Protein 2Y38 (pdb70)

B-factor: mean 76.01, std 21.31, range [28.12, 141.47]

Sequence (341 aa):
GFSLHPPYFNLAEGARITASATCHPVSNAIDGTERWWQSPPLSRGLEYNEVNVTLDLGQVFHVAYVLIKFANSPRPDLWVLERSTDFGHTYQPWQFFASSKRDCLERFGPRTLERITQDDDVICTTEYSRIVPLENGEIVVSLVNGRPGALNFSYSPLLRDFTKATNIRLRFLRTNTLLGHLMGKALRDPTVTRRYYYSIKDISIGGRCVCHGHADVCDAKDPLDPFRLQCACQHNTCGGSCDRCCPGFNQQPWKPATTDSANECQSCNCHGHAYDCYYDPEVDRREASQNQDNVYQGGGVCLDCQHHTTGINCERCLPGFFRAPDQPLDSPHVCRPAAAH

Radius of gyration: 28.86 Å; Cα contacts (8 Å, |Δi|>4): 861; chains: 1; bounding box: 93×57×45 Å

Foldseek 3Di:
DFFAFAFKDWQLQPWDKAKPAWPQHCVLASDPDQGWTWGAFLQVPPQQQKMKIKTFGDAKWFFFKKKWKFAQFFQFAWKFKWFANDRPDPIDTAEIEHQDPVVCCVPPNPPQDDDADALQHYHYDYVSRDRVPTGGDMDMGGSQPPHPCVVFVLPRVSNRVSRIGGMIMMIRRGGNQDDPCVVVVVVSPPVRSNSTITITNYMTIITGQQQLRFAHHWFDPDPVCRRDIFGPGDLQADDSNSQGHHFQFAQAGQHRGGRVDNRRTFGFAQLQFARGWHFDVVQQVVLAGQGPVGGSRGGIAGDDGALQFDDRNSQHHPPQWDADPPDDSNPSNRTDHDDDD

Secondary structure (P-SEA, 3-state):
cbbbbccccccccbbbbbbccccccccccccccccccccccccccccccbbbbbbbbccbbbbcbbbbbbcccccccbbbbbbbccccccccccccccccaaaaaacccccccccccccbbbbbbccccccccccbbbbbbcccccccccccccccaaaaaaacccbbbbbbccccccccaaaaaaaccccccccbbbbbcbbbbbcccccccccccccccccccccbbbbcccccccccccccccccccccccccccccccccbbbbbcccccccbbbbaaaaaaccccccccccccccccccccccccccccccccccccccccccccccccccccccc

CATH classification: 2.60.120.260 (+1 more: 2.10.25.10)

Nearest PDB structures (foldseek):
  2y38-assembly1_A  TM=1.003E+00  e=7.155E-82  Mus musculus
  4aqt-assembly1_A-2  TM=8.519E-01  e=1.948E-33  Mus musculus
  8dmk-assembly1_A  TM=8.949E-01  e=1.130E-30  Homo sapiens
  8dmk-assembly1_G  TM=8.596E-01  e=2.005E-26  Homo sapiens
  3zyj-assembly2_D  TM=7.821E-01  e=2.154E-21  Homo sapiens

InterPro domains:
  IPR000034 Laminin IV [PF00052] (1694-1830)
  IPR000034 Laminin IV [PS51115] (1653-1831)
  IPR000034 Laminin IV [SM00281] (1689-1819)
  IPR000742 EGF-like domain [SM00181] (360-411)
  IPR000742 EGF-like domain [SM00181] (430-464)
  IPR000742 EGF-like domain [SM00181] (511-545)
  IPR000742 EGF-like domain [SM00181] (546-578)
  IPR000742 EGF-like domain [SM00181] (594-636)
  IPR000742 EGF-like domain [SM00181] (639-681)
  IPR000742 EGF-like domain [SM00181] (684-727)
  IPR000742 EGF-like domain [SM00181] (730-780)
  IPR000742 EGF-like domain [SM00181] (1532-1580)
  IPR000742 EGF-like domain [SM00181] (1864-1913)
  IPR000742 EGF-like domain [SM00181] (1929-1969)
  IPR000742 EGF-like domain [SM00181] (1985-2023)
  IPR000742 EGF-like domain [SM00181] (2024-2054)
  IPR000742 EGF-like domain [SM00181] (2068-2102)
  IPR000742 EGF-like domain [SM00181] (2103-2145)
  IPR001791 Laminin G domain [PF02210] (2786-2909)
  IPR001791 Laminin G domain [PF02210] (2975-3100)

GO terms:
  GO:0005178 integrin binding (F, IDA)
  GO:0005604 basement membrane (C, IDA)
  GO:0031012 extracellular matrix (C, IDA)
  GO:0001658 branching involved in ureteric bud morphogenesis (P, IMP)
  GO:0001738 morphogenesis of a polarized epithelium (P, IMP)
  GO:0001755 neural crest cell migration (P, IMP)
  GO:0001822 kidney development (P, IMP)
  GO:0001942 hair follicle development (P, IMP)
  GO:0042127 regulation of cell population proliferation (P, IMP)
  GO:0042475 odontogenesis of dentin-containing tooth (P, IMP)
  GO:0009887 animal organ morphogenesis (P, IMP)
  GO:0016331 morphogenesis of embryonic epithelium (P, IMP)
  GO:0030324 lung development (P, IMP)
  GO:0048754 branching morphogenesis of an epithelial tube (P, IMP)
  GO:0060271 cilium assembly (P, IMP)
  GO:0060445 branching involved in salivary gland morphogenesis (P, IMP)
  GO:0007517 muscle organ development (P, IMP)
  GO:0072659 protein localization to plasma membrane (P, IMP)
  GO:0005515 protein binding (F, IPI)
  GO:0043259 laminin-511 trimer (C, IPI)

Solvent-accessible surface area: 17825 Å² total

Organism: Mus musculus (NCBI:txid10090)

Structure (mmCIF, N/CA/C/O backbone):
data_2Y38
#
_entry.id   2Y38
#
_cell.length_a   116.400
_cell.length_b   116.400
_cell.length_c   112.300
_cell.angle_alpha   90.00
_cell.angle_beta   90.00
_cell.angle_gamma   120.00
#
_symmetry.space_group_name_H-M   'P 62'
#
loop_
_entity.id
_entity.type
_entity.pdbx_description
1 polymer 'LAMININ SUBUNIT ALPHA-5'
2 branched 2-acetamido-2-deoxy-beta-D-glucopyranose-(1-4)-2-acetamido-2-deoxy-beta-D-glucopyranose
3 non-polymer 2-acetamido-2-deoxy-beta-D-glucopyranose
4 non-polymer 'PHOSPHATE ION'
#
loop_
_atom_site.group_PDB
_atom_site.id
_atom_site.type_symbol
_atom_site.label_atom_id
_atom_site.label_alt_id
_atom_site.label_comp_id
_atom_site.label_asym_id
_atom_site.label_entity_id
_atom_site.label_seq_id
_atom_site.pdbx_PDB_ins_code
_atom_site.Cartn_x
_atom_site.Cartn_y
_atom_site.Cartn_z
_atom_site.occupancy
_atom_site.B_iso_or_equiv
_atom_site.auth_seq_id
_atom_site.auth_comp_id
_atom_site.auth_asym_id
_atom_site.auth_atom_id
_atom_site.pdbx_PDB_model_num
ATOM 1 N N . GLY A 1 8 ? 36.289 67.211 93.027 1.00 62.63 47 GLY A N 1
ATOM 2 C CA . GLY A 1 8 ? 36.654 66.313 91.893 1.00 64.49 47 GLY A CA 1
ATOM 3 C C . GLY A 1 8 ? 38.126 65.966 91.971 1.00 65.09 47 GLY A C 1
ATOM 4 O O . GLY A 1 8 ? 38.944 66.842 92.268 1.00 67.17 47 GLY A O 1
ATOM 5 N N . PHE A 1 9 ? 38.468 64.707 91.701 1.00 63.29 48 PHE A N 1
ATOM 6 C CA . PHE A 1 9 ? 39.851 64.232 91.790 1.00 62.90 48 PHE A CA 1
ATOM 7 C C . PHE A 1 9 ? 40.068 63.142 90.718 1.00 62.43 48 PHE A C 1
ATOM 8 O O . PHE A 1 9 ? 39.111 62.661 90.103 1.00 62.68 48 PHE A O 1
ATOM 16 N N . SER A 1 10 ? 41.320 62.763 90.485 1.00 60.23 49 SER A N 1
ATOM 17 C CA . SER A 1 10 ? 41.628 61.753 89.488 1.00 58.73 49 SER A CA 1
ATOM 18 C C . SER A 1 10 ? 41.314 60.347 89.926 1.00 58.07 49 SER A C 1
ATOM 19 O O . SER A 1 10 ? 41.392 60.020 91.103 1.00 60.08 49 SER A O 1
ATOM 22 N N . LEU A 1 11 ? 40.972 59.509 88.957 1.00 55.07 50 LEU A N 1
ATOM 23 C CA . LEU A 1 11 ? 40.670 58.120 89.212 1.00 51.09 50 LEU A CA 1
ATOM 24 C C . LEU A 1 11 ? 41.750 57.332 88.491 1.00 49.77 50 LEU A C 1
ATOM 25 O O . LEU A 1 11 ? 42.163 57.728 87.409 1.00 51.87 50 LEU A O 1
ATOM 30 N N . HIS A 1 12 ? 42.238 56.246 89.085 1.00 46.13 51 HIS A N 1
ATOM 31 C CA . HIS A 1 12 ? 43.263 55.445 88.435 1.00 43.84 51 HIS A CA 1
ATOM 32 C C . HIS A 1 12 ? 42.990 53.969 88.648 1.00 44.19 51 HIS A C 1
ATOM 33 O O . HIS A 1 12 ? 42.676 53.541 89.744 1.00 45.77 51 HIS A O 1
ATOM 40 N N . PRO A 1 13 ? 43.071 53.161 87.591 1.00 44.51 52 PRO A N 1
ATOM 41 C CA . PRO A 1 13 ? 42.811 51.734 87.810 1.00 44.01 52 PRO A CA 1
ATOM 42 C C . PRO A 1 13 ? 43.970 51.104 88.571 1.00 43.61 52 PRO A C 1
ATOM 43 O O . PRO A 1 13 ? 45.093 51.585 88.510 1.00 44.42 52 PRO A O 1
ATOM 47 N N . PRO A 1 14 ? 43.723 49.995 89.273 1.00 44.09 53 PRO A N 1
ATOM 48 C CA . PRO A 1 14 ? 44.765 49.310 90.049 1.00 43.43 53 PRO A CA 1
ATOM 49 C C . PRO A 1 14 ? 45.979 48.849 89.251 1.00 43.75 53 PRO A C 1
ATOM 50 O O . PRO A 1 14 ? 45.893 48.654 88.053 1.00 45.75 53 PRO A O 1
ATOM 54 N N . TYR A 1 15 ? 47.125 48.692 89.910 1.00 44.08 54 TYR A N 1
ATOM 55 C CA . TYR A 1 15 ? 48.302 48.189 89.211 1.00 41.45 54 TYR A CA 1
ATOM 56 C C . TYR A 1 15 ? 48.157 46.667 89.140 1.00 40.55 54 TYR A C 1
ATOM 57 O O . TYR A 1 15 ? 47.413 46.071 89.913 1.00 39.28 54 TYR A O 1
ATOM 66 N N . PHE A 1 16 ? 48.843 46.037 88.198 1.00 39.09 55 PHE A N 1
ATOM 67 C CA . PHE A 1 16 ? 48.795 44.589 88.106 1.00 38.89 55 PHE A CA 1
ATOM 68 C C . PHE A 1 16 ? 50.030 44.231 87.338 1.00 39.36 55 PHE A C 1
ATOM 69 O O . PHE A 1 16 ? 50.731 45.122 86.879 1.00 39.07 55 PHE A O 1
ATOM 77 N N . ASN A 1 17 ? 50.308 42.944 87.194 1.00 40.40 56 ASN A N 1
ATOM 78 C CA . ASN A 1 17 ? 51.520 42.533 86.518 1.00 42.47 56 ASN A CA 1
ATOM 79 C C . ASN A 1 17 ? 51.439 42.387 85.008 1.00 44.81 56 ASN A C 1
ATOM 80 O O . ASN A 1 17 ? 51.059 41.337 84.488 1.00 45.29 56 ASN A O 1
ATOM 85 N N . LEU A 1 18 ? 51.833 43.446 84.308 1.00 46.13 57 LEU A N 1
ATOM 86 C CA . LEU A 1 18 ? 51.835 43.453 82.852 1.00 48.61 57 LEU A CA 1
ATOM 87 C C . LEU A 1 18 ? 52.579 42.244 82.291 1.00 50.81 57 LEU A C 1
ATOM 88 O O . LEU A 1 18 ? 52.346 41.834 81.160 1.00 51.03 57 LEU A O 1
ATOM 93 N N . ALA A 1 19 ? 53.468 41.667 83.085 1.00 53.19 58 ALA A N 1
ATOM 94 C CA . ALA A 1 19 ? 54.241 40.538 82.617 1.00 57.71 58 ALA A CA 1
ATOM 95 C C . ALA A 1 19 ? 53.335 39.381 82.279 1.00 61.94 58 ALA A C 1
ATOM 96 O O . ALA A 1 19 ? 53.350 38.875 81.150 1.00 62.26 58 ALA A O 1
ATOM 98 N N . GLU A 1 20 ? 52.552 38.982 83.284 1.00 66.14 59 GLU A N 1
ATOM 99 C CA . GLU A 1 20 ? 51.604 37.862 83.238 1.00 68.91 59 GLU A CA 1
ATOM 100 C C . GLU A 1 20 ? 51.112 37.352 81.872 1.00 69.23 59 GLU A C 1
ATOM 101 O O . GLU A 1 20 ? 51.427 36.222 81.481 1.00 70.38 59 GLU A O 1
ATOM 107 N N . GLY A 1 21 ? 50.343 38.152 81.142 1.00 67.90 60 GLY A N 1
ATOM 108 C CA . GLY A 1 21 ? 49.869 37.667 79.858 1.00 68.28 60 GLY A CA 1
ATOM 109 C C . GLY A 1 21 ? 50.539 38.275 78.642 1.00 68.64 60 GLY A C 1
ATOM 110 O O . GLY A 1 21 ? 49.874 38.561 77.647 1.00 69.41 60 GLY A O 1
ATOM 111 N N . ALA A 1 22 ? 51.852 38.455 78.693 1.00 68.34 61 ALA A N 1
ATOM 112 C CA . ALA A 1 22 ? 52.553 39.065 77.571 1.00 68.59 61 ALA A CA 1
ATOM 113 C C . ALA A 1 22 ? 53.360 38.093 76.720 1.00 69.50 61 ALA A C 1
ATOM 114 O O . ALA A 1 22 ? 5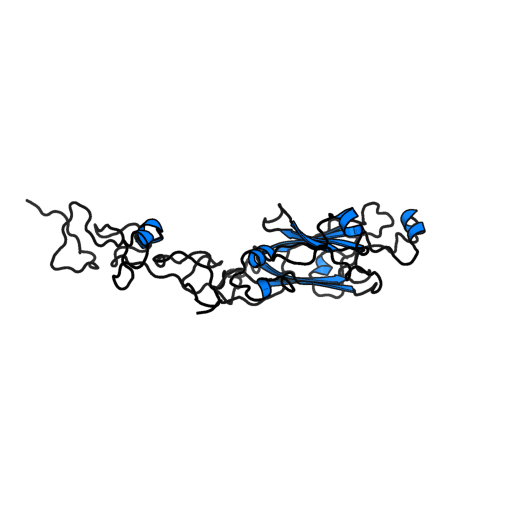3.605 36.953 77.115 1.00 68.07 61 ALA A O 1
ATOM 116 N N . ARG A 1 23 ? 53.764 38.561 75.540 1.00 71.28 62 ARG A N 1
ATOM 117 C CA . ARG A 1 23 ? 54.571 37.763 74.618 1.00 73.24 62 ARG A CA 1
ATOM 118 C C . ARG A 1 23 ? 56.032 38.037 74.953 1.00 74.66 62 ARG A C 1
ATOM 119 O O . ARG A 1 23 ? 56.468 39.192 74.926 1.00 75.40 62 ARG A O 1
ATOM 121 N N . ILE A 1 24 ? 56.785 36.991 75.280 1.00 75.23 63 ILE A N 1
ATOM 122 C CA . ILE A 1 24 ? 58.188 37.175 75.616 1.00 77.00 63 ILE A CA 1
ATOM 123 C C . ILE A 1 24 ? 59.091 36.450 74.636 1.00 79.42 63 ILE A C 1
ATOM 124 O O . ILE A 1 24 ? 58.756 35.371 74.159 1.00 79.51 63 ILE A O 1
ATOM 129 N N . THR A 1 25 ? 60.246 37.037 74.347 1.00 82.45 64 THR A N 1
ATOM 130 C CA . THR A 1 25 ? 61.182 36.428 73.408 1.00 84.59 64 THR A CA 1
ATOM 131 C C . THR A 1 25 ? 62.641 36.688 73.755 1.00 86.20 64 THR A C 1
ATOM 132 O O . THR A 1 25 ? 62.978 37.700 74.374 1.00 86.84 64 THR A O 1
ATOM 136 N N . ALA A 1 26 ? 63.503 35.765 73.342 1.00 88.07 65 ALA A N 1
ATOM 137 C CA . ALA A 1 26 ? 64.940 35.884 73.571 1.00 90.00 65 ALA A CA 1
ATOM 138 C C . ALA A 1 26 ? 65.661 35.699 72.234 1.00 91.64 65 ALA A C 1
ATOM 139 O O . ALA A 1 26 ? 65.286 34.841 71.427 1.00 92.07 65 ALA A O 1
ATOM 141 N N . SER A 1 27 ? 66.681 36.520 71.997 1.00 92.96 66 SER A N 1
ATOM 142 C CA . SER A 1 27 ? 67.460 36.452 70.764 1.00 93.28 66 SER A CA 1
ATOM 143 C C . SER A 1 27 ? 68.249 35.144 70.728 1.00 93.66 66 SER A C 1
ATOM 144 O O . SER A 1 27 ? 68.472 34.571 69.660 1.00 93.51 66 SER A O 1
ATOM 147 N N . ALA A 1 28 ? 68.664 34.690 71.908 1.00 93.42 67 ALA A N 1
ATOM 148 C CA . ALA A 1 28 ? 69.402 33.440 72.080 1.00 94.06 67 ALA A CA 1
ATOM 149 C C . ALA A 1 28 ? 68.721 32.795 73.269 1.00 94.66 67 ALA A C 1
ATOM 150 O O . ALA A 1 28 ? 68.048 33.493 74.023 1.00 96.09 67 ALA A O 1
ATOM 152 N N . THR A 1 29 ? 68.886 31.493 73.481 1.00 94.66 68 THR A N 1
ATOM 153 C CA . THR A 1 29 ? 68.178 30.899 74.611 1.00 94.76 68 THR A CA 1
ATOM 154 C C . THR A 1 29 ? 68.718 29.660 75.319 1.00 94.24 68 THR A C 1
ATOM 155 O O . THR A 1 29 ? 68.665 29.590 76.545 1.00 94.36 68 THR A O 1
ATOM 159 N N . CYS A 1 30 ? 69.220 28.682 74.571 1.00 92.86 69 CYS A N 1
ATOM 160 C CA . CYS A 1 30 ? 69.688 27.440 75.186 1.00 91.46 69 CYS A CA 1
ATOM 161 C C . CYS A 1 30 ? 70.870 27.574 76.146 1.00 89.30 69 CYS A C 1
ATOM 162 O O . CYS A 1 30 ? 70.884 26.955 77.216 1.00 85.15 69 CYS A O 1
ATOM 165 N N . HIS A 1 81 ? 65.361 25.304 79.358 1.00 91.20 120 HIS A N 1
ATOM 166 C CA . HIS A 1 81 ? 65.205 26.644 79.915 1.00 92.85 120 HIS A CA 1
ATOM 167 C C . HIS A 1 81 ? 64.772 27.690 78.888 1.00 93.23 120 HIS A C 1
ATOM 168 O O . HIS A 1 81 ? 65.493 28.660 78.657 1.00 94.15 120 HIS A O 1
ATOM 175 N N . PRO A 1 82 ? 63.592 27.521 78.264 1.00 93.18 121 PRO A N 1
ATOM 176 C CA . PRO A 1 82 ? 63.138 28.506 77.273 1.00 92.26 121 PRO A CA 1
ATOM 177 C C . PRO A 1 82 ? 62.801 29.846 77.935 1.00 91.69 121 PRO A C 1
ATOM 178 O O . PRO A 1 82 ? 62.849 29.972 79.161 1.00 92.04 121 PRO A O 1
ATOM 182 N N . VAL A 1 83 ? 62.450 30.836 77.122 1.00 90.17 122 VAL A N 1
ATOM 183 C CA . VAL A 1 83 ? 62.121 32.168 77.622 1.00 88.61 122 VAL A CA 1
ATOM 184 C C . VAL A 1 83 ? 60.965 32.178 78.626 1.00 87.69 122 VAL A C 1
ATOM 185 O O . VAL A 1 83 ? 61.076 32.754 79.707 1.00 86.92 122 VAL A O 1
ATOM 189 N N . SER A 1 84 ? 59.859 31.535 78.259 1.00 87.26 123 SER A N 1
ATOM 190 C CA . SER A 1 84 ? 58.660 31.462 79.099 1.00 86.14 123 SER A CA 1
ATOM 191 C C . SER A 1 84 ? 58.933 31.345 80.599 1.00 85.78 123 SER A C 1
ATOM 192 O O . SER A 1 84 ? 58.234 31.948 81.411 1.00 86.24 123 SER A O 1
ATOM 195 N N . ASN A 1 85 ? 59.939 30.564 80.968 1.00 84.92 124 ASN A N 1
ATOM 196 C CA . ASN A 1 85 ? 60.267 30.374 82.373 1.00 84.87 124 ASN A CA 1
ATOM 197 C C . ASN A 1 85 ? 60.387 31.675 83.148 1.00 83.78 124 ASN A C 1
ATOM 198 O O . ASN A 1 85 ? 60.266 31.690 84.375 1.00 82.95 124 ASN A O 1
ATOM 203 N N . ALA A 1 86 ? 60.635 32.765 82.433 1.00 82.72 125 ALA A N 1
ATOM 204 C CA . ALA A 1 86 ? 60.767 34.064 83.071 1.00 82.16 125 ALA A CA 1
ATOM 205 C C . ALA A 1 86 ? 59.410 34.546 83.557 1.00 82.31 125 ALA A C 1
ATOM 206 O O . ALA A 1 86 ? 59.190 34.703 84.758 1.00 82.54 125 ALA A O 1
ATOM 208 N N . ILE A 1 87 ? 58.496 34.757 82.615 1.00 82.25 126 ILE A N 1
ATOM 209 C CA . ILE A 1 87 ? 57.164 35.253 82.928 1.00 81.96 126 ILE A CA 1
ATOM 210 C C . ILE A 1 87 ? 56.183 34.286 83.579 1.00 81.98 126 ILE A C 1
ATOM 211 O O . ILE A 1 87 ? 55.102 34.702 83.990 1.00 81.88 126 ILE A O 1
ATOM 216 N N . ASP A 1 88 ? 56.528 33.006 83.666 1.00 81.98 127 ASP A N 1
ATOM 217 C CA . ASP A 1 88 ? 55.632 32.070 84.336 1.00 82.49 127 ASP A CA 1
ATOM 218 C C . ASP A 1 88 ? 55.962 32.270 85.819 1.00 82.99 127 ASP A C 1
ATOM 219 O O . ASP A 1 88 ? 56.821 33.091 86.142 1.00 83.17 127 ASP A O 1
ATOM 224 N N . GLY A 1 89 ? 55.310 31.545 86.720 1.00 83.11 128 GLY A N 1
ATOM 225 C CA . GLY A 1 89 ? 55.592 31.759 88.130 1.00 84.74 128 GLY A CA 1
ATOM 226 C C . GLY A 1 89 ? 56.349 30.684 88.885 1.00 86.85 128 GLY A C 1
ATOM 227 O O . GLY A 1 89 ? 56.359 30.684 90.121 1.00 87.17 128 GLY A O 1
ATOM 228 N N . THR A 1 90 ? 56.993 29.774 88.163 1.00 88.44 129 THR A N 1
ATOM 229 C CA . THR A 1 90 ? 57.739 28.691 88.798 1.00 90.91 129 THR A CA 1
ATOM 230 C C . THR A 1 90 ? 59.152 29.102 89.177 1.00 92.01 129 THR A C 1
ATOM 231 O O . THR A 1 90 ? 59.580 30.219 88.898 1.00 92.86 129 THR A O 1
ATOM 235 N N . GLU A 1 91 ? 59.873 28.185 89.815 1.00 92.98 130 GLU A N 1
ATOM 236 C CA . GLU A 1 91 ? 61.250 28.437 90.211 1.00 93.62 130 GLU A CA 1
ATOM 237 C C . GLU A 1 91 ? 62.147 28.121 89.025 1.00 93.81 130 GLU A C 1
ATOM 238 O O . GLU A 1 91 ? 63.366 28.164 89.139 1.00 94.34 130 GLU A O 1
ATOM 244 N N . ARG A 1 92 ? 61.524 27.799 87.892 1.00 94.46 131 ARG A N 1
ATOM 245 C CA . ARG A 1 92 ? 62.238 27.489 86.651 1.00 95.30 131 ARG A CA 1
ATOM 246 C C . ARG A 1 92 ? 62.846 28.774 86.110 1.00 94.60 131 ARG A C 1
ATOM 247 O O . ARG A 1 92 ? 62.643 29.840 86.683 1.00 94.88 131 ARG A O 1
ATOM 255 N N . TRP A 1 93 ? 63.574 28.692 85.002 1.00 93.81 132 TRP A N 1
ATOM 256 C CA . TRP A 1 93 ? 64.193 29.895 84.468 1.00 93.40 132 TRP A CA 1
ATOM 257 C C . TRP A 1 93 ? 64.760 29.775 83.066 1.00 93.80 132 TRP A C 1
ATOM 258 O O . TRP A 1 93 ? 65.095 28.691 82.594 1.00 93.50 132 TRP A O 1
ATOM 269 N N . TRP A 1 94 ? 64.870 30.919 82.408 1.00 94.51 133 TRP A N 1
ATOM 270 C CA . TRP A 1 94 ? 65.435 30.988 81.075 1.00 96.17 133 TRP A CA 1
ATOM 271 C C . TRP A 1 94 ? 66.920 31.201 81.308 1.00 98.73 133 TRP A C 1
ATOM 272 O O . TRP A 1 94 ? 67.305 31.825 82.300 1.00 99.80 133 TRP A O 1
ATOM 283 N N . GLN A 1 95 ? 67.750 30.694 80.401 1.00 100.51 134 GLN A N 1
ATOM 284 C CA . GLN A 1 95 ? 69.196 30.825 80.551 1.00 101.52 134 GLN A CA 1
ATOM 285 C C . GLN A 1 95 ? 69.938 30.847 79.220 1.00 102.75 134 GLN A C 1
ATOM 286 O O . GLN A 1 95 ? 69.893 29.880 78.463 1.00 103.22 134 GLN A O 1
ATOM 292 N N . SER A 1 96 ? 70.635 31.949 78.953 1.00 104.30 135 SER A N 1
ATOM 293 C CA . SER A 1 96 ? 71.391 32.112 77.712 1.00 105.63 135 SER A CA 1
ATOM 294 C C . SER A 1 96 ? 72.550 31.121 77.560 1.00 106.96 135 SER A C 1
ATOM 295 O O . SER A 1 96 ? 73.048 30.556 78.540 1.00 106.70 135 SER A O 1
ATOM 298 N N . PRO A 1 97 ? 72.992 30.893 76.314 1.00 108.41 136 PRO A N 1
ATOM 299 C CA . PRO A 1 97 ? 74.096 29.968 76.040 1.00 109.45 136 PRO A CA 1
ATOM 300 C C . PRO A 1 97 ? 75.414 30.494 76.609 1.00 110.15 136 PRO A C 1
ATOM 301 O O . PRO A 1 97 ? 75.818 31.620 76.311 1.00 110.59 136 PRO A O 1
ATOM 305 N N . PRO A 1 98 ? 76.097 29.681 77.434 1.00 110.32 137 PRO A N 1
ATOM 306 C CA . PRO A 1 98 ? 77.375 30.041 78.059 1.00 110.43 137 PRO A CA 1
ATOM 307 C C . PRO A 1 98 ? 78.368 30.580 77.040 1.00 110.76 137 PRO A C 1
ATOM 308 O O . PRO A 1 98 ? 78.439 30.084 75.915 1.00 110.97 137 PRO A O 1
ATOM 312 N N . LEU A 1 99 ? 79.134 31.591 77.439 1.00 111.02 138 LEU A N 1
ATOM 313 C CA . LEU A 1 99 ? 80.117 32.211 76.552 1.00 111.24 138 LEU A CA 1
ATOM 314 C C . LEU A 1 99 ? 80.985 31.190 75.810 1.00 111.13 138 LEU A C 1
ATOM 315 O O . LEU A 1 99 ? 81.581 31.508 74.777 1.00 111.17 138 LEU A O 1
ATOM 320 N N . SER A 1 100 ? 81.041 29.968 76.340 1.00 110.25 139 SER A N 1
ATOM 321 C CA . SER A 1 100 ? 81.819 28.881 75.753 1.00 108.96 139 SER A CA 1
ATOM 322 C C . SER A 1 100 ? 81.840 28.921 74.231 1.00 109.59 139 SER A C 1
ATOM 323 O O . SER A 1 100 ? 82.666 29.609 73.633 1.00 110.23 139 SER A O 1
ATOM 326 N N . ARG A 1 101 ? 80.930 28.179 73.608 1.00 109.87 140 ARG A N 1
ATOM 327 C CA . ARG A 1 101 ? 80.860 28.124 72.151 1.00 109.97 140 ARG A CA 1
ATOM 328 C C . ARG A 1 101 ? 80.173 29.359 71.584 1.00 110.03 140 ARG A C 1
ATOM 329 O O . ARG A 1 101 ? 79.713 29.363 70.442 1.00 109.75 140 ARG A O 1
ATOM 331 N N . GLY A 1 102 ? 80.113 30.411 72.387 1.00 110.28 141 GLY A N 1
ATOM 332 C CA . GLY A 1 102 ? 79.472 31.625 71.933 1.00 112.21 141 GLY A CA 1
ATOM 333 C C . GLY A 1 102 ? 80.392 32.826 71.923 1.00 113.49 141 GLY A C 1
ATOM 334 O O . GLY A 1 102 ? 81.023 33.153 72.933 1.00 113.04 141 GLY A O 1
ATOM 335 N N . LEU A 1 103 ? 80.464 33.489 70.773 1.00 114.52 142 LEU A N 1
ATOM 336 C CA . LEU A 1 103 ? 81.299 34.673 70.626 1.00 115.62 142 LEU A CA 1
ATOM 337 C C . LEU A 1 103 ? 80.552 35.907 71.141 1.00 115.74 142 LEU A C 1
ATOM 338 O O . LEU A 1 103 ? 80.850 36.437 72.220 1.00 115.32 142 LEU A O 1
ATOM 343 N N . GLU A 1 104 ? 79.565 36.343 70.366 1.00 115.69 143 GLU A N 1
ATOM 344 C CA . GLU A 1 104 ? 78.773 37.517 70.704 1.00 115.72 143 GLU A CA 1
ATOM 345 C C . GLU A 1 104 ? 77.598 37.217 71.649 1.00 114.73 143 GLU A C 1
ATOM 346 O O . GLU A 1 104 ? 76.698 38.041 71.828 1.00 113.89 143 GLU A O 1
ATOM 352 N N . TYR A 1 105 ? 77.617 36.035 72.257 1.00 113.88 144 TYR A N 1
ATOM 353 C CA . TYR A 1 105 ? 76.570 35.634 73.192 1.00 112.53 144 TYR A CA 1
ATOM 354 C C . TYR A 1 105 ? 76.821 36.264 74.554 1.00 111.51 144 TYR A C 1
ATOM 355 O O . TYR A 1 105 ? 76.628 35.647 75.603 1.00 110.49 144 TYR A O 1
ATOM 364 N N . ASN A 1 106 ? 77.279 37.506 74.510 1.00 110.65 145 ASN A N 1
ATOM 365 C CA . ASN A 1 106 ? 77.549 38.278 75.704 1.00 110.14 145 ASN A CA 1
ATOM 366 C C . ASN A 1 106 ? 76.565 39.424 75.554 1.00 109.30 145 ASN A C 1
ATOM 367 O O . ASN A 1 106 ? 76.491 40.331 76.379 1.00 109.24 145 ASN A O 1
ATOM 372 N N . GLU A 1 107 ? 75.808 39.354 74.465 1.00 108.64 146 GLU A N 1
ATOM 373 C CA . GLU A 1 107 ? 74.801 40.349 74.135 1.00 108.30 146 GLU A CA 1
ATOM 374 C C . GLU A 1 107 ? 73.493 39.661 73.755 1.00 107.33 146 GLU A C 1
ATOM 375 O O . GLU A 1 107 ? 73.343 39.173 72.634 1.00 107.35 146 GLU A O 1
ATOM 381 N N . VAL A 1 108 ? 72.550 39.617 74.690 1.00 106.03 147 VAL A N 1
ATOM 382 C CA . VAL A 1 108 ? 71.253 38.998 74.433 1.00 104.25 147 VAL A CA 1
ATOM 383 C C . VAL A 1 108 ? 70.148 40.042 74.583 1.00 102.65 147 VAL A C 1
ATOM 384 O O . VAL A 1 108 ? 70.389 41.154 75.060 1.00 102.86 147 VAL A O 1
ATOM 388 N N . ASN A 1 109 ? 68.939 39.685 74.170 1.00 100.33 148 ASN A N 1
ATOM 389 C CA . ASN A 1 109 ? 67.809 40.594 74.295 1.00 97.98 148 ASN A CA 1
ATOM 390 C C . ASN A 1 109 ? 66.520 39.862 74.678 1.00 95.06 148 ASN A C 1
ATOM 391 O O . ASN A 1 109 ? 65.985 39.079 73.887 1.00 95.47 148 ASN A O 1
ATOM 396 N N . VAL A 1 110 ? 66.034 40.097 75.894 1.00 90.28 149 VAL A N 1
ATOM 397 C CA . VAL A 1 110 ? 64.785 39.484 76.321 1.00 85.49 149 VAL A CA 1
ATOM 398 C C . VAL A 1 110 ? 63.712 40.539 76.079 1.00 83.14 149 VAL A C 1
ATOM 399 O O . VAL A 1 110 ? 63.841 41.680 76.531 1.00 81.93 149 VAL A O 1
ATOM 403 N N . THR A 1 111 ? 62.660 40.163 75.361 1.00 80.08 150 THR A N 1
ATOM 404 C CA . THR A 1 111 ? 61.607 41.114 75.036 1.00 77.99 150 THR A CA 1
ATOM 405 C C . THR A 1 111 ? 60.177 40.732 75.420 1.00 77.07 150 THR A C 1
ATOM 406 O O . THR A 1 111 ? 59.741 39.595 75.221 1.00 77.37 150 THR A O 1
ATOM 410 N N . LEU A 1 112 ? 59.456 41.712 75.960 1.00 75.10 151 LEU A N 1
ATOM 411 C CA . LEU A 1 112 ? 58.066 41.552 76.376 1.00 72.94 151 LEU A CA 1
ATOM 412 C C . LEU A 1 112 ? 57.164 42.445 75.526 1.00 72.71 151 LEU A C 1
ATOM 413 O O . LEU A 1 112 ? 57.439 43.632 75.341 1.00 73.45 151 LEU A O 1
ATOM 418 N N . ASP A 1 113 ? 56.091 41.879 74.998 1.00 72.07 152 ASP A N 1
ATOM 419 C CA . ASP A 1 113 ? 55.163 42.666 74.199 1.00 71.35 152 ASP A CA 1
ATOM 420 C C . ASP A 1 113 ? 53.845 42.692 74.953 1.00 69.05 152 ASP A C 1
ATOM 421 O O . ASP A 1 113 ? 53.334 41.644 75.362 1.00 68.03 152 ASP A O 1
ATOM 426 N N . LEU A 1 114 ? 53.305 43.887 75.156 1.00 66.07 153 LEU A N 1
ATOM 427 C CA . LEU A 1 114 ? 52.052 44.024 75.888 1.00 64.50 153 LEU A CA 1
ATOM 428 C C . LEU A 1 114 ? 50.906 44.318 74.918 1.00 65.07 153 LEU A C 1
ATOM 429 O O . LEU A 1 114 ? 51.133 44.738 73.786 1.00 66.95 153 LEU A O 1
ATOM 434 N N . GLY A 1 115 ? 49.673 44.086 75.344 1.00 64.64 154 GLY A N 1
ATOM 435 C CA . GLY A 1 115 ? 48.553 44.342 74.451 1.00 63.58 154 GLY A CA 1
ATOM 436 C C . GLY A 1 115 ? 48.547 45.759 73.898 1.00 62.44 154 GLY A C 1
ATOM 437 O O . GLY A 1 115 ? 49.028 46.014 72.793 1.00 60.65 154 GLY A O 1
ATOM 438 N N . GLN A 1 116 ? 47.981 46.676 74.683 1.00 61.06 155 GLN A N 1
ATOM 439 C CA . GLN A 1 116 ? 47.894 48.079 74.329 1.00 57.61 155 GLN A CA 1
ATOM 440 C C . GLN A 1 116 ? 49.135 48.749 74.874 1.00 54.09 155 GLN A C 1
ATOM 441 O O . GLN A 1 116 ? 50.160 48.117 75.050 1.00 52.93 155 GLN A O 1
ATOM 447 N N . VAL A 1 117 ? 49.009 50.040 75.143 1.00 52.16 156 VAL A N 1
ATOM 448 C CA . VAL A 1 117 ? 50.070 50.876 75.691 1.00 50.17 156 VAL A CA 1
ATOM 449 C C . VAL A 1 117 ? 49.706 51.205 77.152 1.00 49.31 156 VAL A C 1
ATOM 450 O O . VAL A 1 117 ? 48.728 51.906 77.405 1.00 47.87 156 VAL A O 1
ATOM 454 N N . PHE A 1 118 ? 50.484 50.697 78.107 1.00 48.69 157 PHE A N 1
ATOM 455 C CA . PHE A 1 118 ? 50.209 50.951 79.528 1.00 49.40 157 PHE A CA 1
ATOM 456 C C . PHE A 1 118 ? 51.155 51.958 80.197 1.00 50.71 157 PHE A C 1
ATOM 457 O O . PHE A 1 118 ? 52.135 52.393 79.598 1.00 51.22 157 PHE A O 1
ATOM 465 N N . HIS A 1 119 ? 50.834 52.342 81.434 1.00 52.29 158 HIS A N 1
ATOM 466 C CA . HIS A 1 119 ? 51.718 53.199 82.225 1.00 54.28 158 HIS A CA 1
ATOM 467 C C . HIS A 1 119 ? 52.495 52.196 83.069 1.00 53.38 158 HIS A C 1
ATOM 468 O O . HIS A 1 119 ? 51.892 51.414 83.797 1.00 52.81 158 HIS A O 1
ATOM 475 N N . VAL A 1 120 ? 53.817 52.188 82.949 1.00 52.75 159 VAL A N 1
ATOM 476 C CA . VAL A 1 120 ? 54.642 51.265 83.725 1.00 52.00 159 VAL A CA 1
ATOM 477 C C . VAL A 1 120 ? 55.209 51.944 84.963 1.00 52.16 159 VAL A C 1
ATOM 478 O O . VAL A 1 120 ? 55.836 52.993 84.865 1.00 51.99 159 VAL A O 1
ATOM 482 N N . ALA A 1 121 ? 54.995 51.337 86.125 1.00 52.19 160 ALA A N 1
ATOM 483 C CA . ALA A 1 121 ? 55.478 51.905 87.377 1.00 51.65 160 ALA A CA 1
ATOM 484 C C . ALA A 1 121 ? 56.833 51.374 87.806 1.00 51.99 160 ALA A C 1
ATOM 485 O O . ALA A 1 121 ? 57.563 52.052 88.524 1.00 53.54 160 ALA A O 1
ATOM 487 N N . TYR A 1 122 ? 57.175 50.163 87.381 1.00 51.19 161 TYR A N 1
ATOM 488 C CA . TYR A 1 122 ? 58.460 49.589 87.761 1.00 50.75 161 TYR A CA 1
ATOM 489 C C . TYR A 1 122 ? 58.704 48.272 87.062 1.00 51.97 161 TYR A C 1
ATOM 490 O O . TYR A 1 122 ? 57.779 47.500 86.859 1.00 53.85 161 TYR A O 1
ATOM 499 N N . VAL A 1 123 ? 59.949 48.013 86.695 1.00 52.86 162 VAL A N 1
ATOM 500 C CA . VAL A 1 123 ? 60.281 46.745 86.084 1.00 56.08 162 VAL A CA 1
ATOM 501 C C . VAL A 1 123 ? 61.204 46.017 87.063 1.00 59.42 162 VAL A C 1
ATOM 502 O O . VAL A 1 123 ? 62.270 46.532 87.420 1.00 61.20 162 VAL A O 1
ATOM 506 N N . LEU A 1 124 ? 60.781 44.830 87.500 1.00 60.08 163 LEU A N 1
ATOM 507 C CA . LEU A 1 124 ? 61.542 44.015 88.442 1.00 59.39 163 LEU A CA 1
ATOM 508 C C . LEU A 1 124 ? 62.067 42.743 87.794 1.00 60.95 163 LEU A C 1
ATOM 509 O O . LEU A 1 124 ? 61.296 41.924 87.314 1.00 61.52 163 LEU A O 1
ATOM 514 N N . ILE A 1 125 ? 63.383 42.578 87.782 1.00 63.38 164 ILE A N 1
ATOM 515 C CA . ILE A 1 125 ? 63.986 41.374 87.230 1.00 65.25 164 ILE A CA 1
ATOM 516 C C . ILE A 1 125 ? 64.587 40.563 88.376 1.00 68.09 164 ILE A C 1
ATOM 517 O O . ILE A 1 125 ? 65.092 41.124 89.351 1.00 69.27 164 ILE A O 1
ATOM 522 N N . LYS A 1 126 ? 64.538 39.245 88.264 1.00 70.11 165 LYS A N 1
ATOM 523 C CA . LYS A 1 126 ? 65.069 38.389 89.312 1.00 72.69 165 LYS A CA 1
ATOM 524 C C . LYS A 1 126 ? 65.928 37.318 88.654 1.00 74.22 165 LYS A C 1
ATOM 525 O O . LYS A 1 126 ? 65.432 36.490 87.883 1.00 74.72 165 LYS A O 1
ATOM 531 N N . PHE A 1 127 ? 67.222 37.341 88.956 1.00 75.60 166 PHE A N 1
ATOM 532 C CA . PHE A 1 127 ? 68.158 36.387 88.375 1.00 76.39 166 PHE A CA 1
ATOM 533 C C . PHE A 1 127 ? 68.286 35.090 89.164 1.00 78.77 166 PHE A C 1
ATOM 534 O O . PHE A 1 127 ? 68.160 35.084 90.392 1.00 79.91 166 PHE A O 1
ATOM 542 N N . ALA A 1 128 ? 68.536 33.992 88.451 1.00 80.73 167 ALA A N 1
ATOM 543 C CA . ALA A 1 128 ? 68.673 32.686 89.088 1.00 82.91 167 ALA A CA 1
ATOM 544 C C . ALA A 1 128 ? 70.127 32.257 89.223 1.00 83.93 167 ALA A C 1
ATOM 545 O O . ALA A 1 128 ? 70.885 32.838 90.001 1.00 84.15 167 ALA A O 1
ATOM 547 N N . ASN A 1 129 ? 70.505 31.233 88.462 1.00 84.57 168 ASN A N 1
ATOM 548 C CA . ASN A 1 129 ? 71.864 30.696 88.485 1.00 85.32 168 ASN A CA 1
ATOM 549 C C . ASN A 1 129 ? 72.817 31.588 87.691 1.00 85.70 168 ASN A C 1
ATOM 550 O O . ASN A 1 129 ? 73.418 31.150 86.705 1.00 85.88 168 ASN A O 1
ATOM 555 N N . SER A 1 130 ? 72.962 32.836 88.121 1.00 85.28 169 SER A N 1
ATOM 556 C CA . SER A 1 130 ? 73.837 33.767 87.429 1.00 84.77 169 SER A CA 1
ATOM 557 C C . SER A 1 130 ? 73.849 35.092 88.159 1.00 85.49 169 SER A C 1
ATOM 558 O O . SER A 1 130 ? 72.846 35.495 88.734 1.00 85.40 169 SER A O 1
ATOM 561 N N . PRO A 1 131 ? 74.998 35.781 88.170 1.00 86.82 170 PRO A N 1
ATOM 562 C CA . PRO A 1 131 ? 75.072 37.079 88.851 1.00 86.97 170 PRO A CA 1
ATOM 563 C C . PRO A 1 131 ? 74.509 38.151 87.913 1.00 86.83 170 PRO A C 1
ATOM 564 O O . PRO A 1 131 ? 74.474 37.954 86.692 1.00 86.15 170 PRO A O 1
ATOM 568 N N . ARG A 1 132 ? 74.057 39.272 88.472 1.00 86.52 171 ARG A N 1
ATOM 569 C CA . ARG A 1 132 ? 73.522 40.338 87.643 1.00 86.30 171 ARG A CA 1
ATOM 570 C C . ARG A 1 132 ? 74.539 40.668 86.557 1.00 88.07 171 ARG A C 1
ATOM 571 O O . ARG A 1 132 ? 75.746 40.455 86.735 1.00 88.36 171 ARG A O 1
ATOM 579 N N . PRO A 1 133 ? 74.069 41.173 85.406 1.00 88.69 172 PRO A N 1
ATOM 580 C CA . PRO A 1 133 ? 75.003 41.509 84.331 1.00 89.30 172 PRO A CA 1
ATOM 581 C C . PRO A 1 133 ? 75.804 42.790 84.613 1.00 90.23 172 PRO A C 1
ATOM 582 O O . PRO A 1 133 ? 75.439 43.598 85.476 1.00 90.00 172 PRO A O 1
ATOM 586 N N . ASP A 1 134 ? 76.902 42.955 83.883 1.00 91.01 173 ASP A N 1
ATOM 587 C CA . ASP A 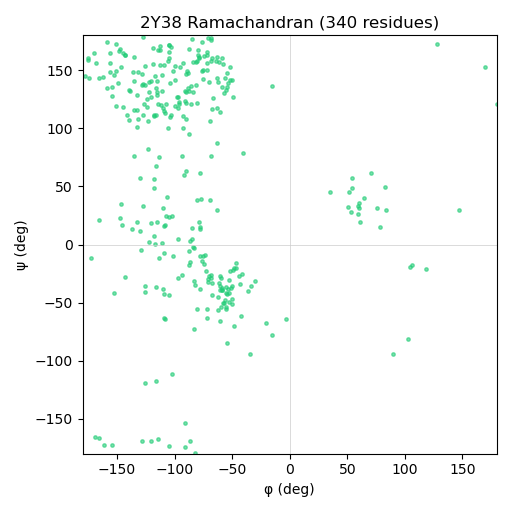1 134 ? 77.772 44.117 84.027 1.00 91.07 173 ASP A CA 1
ATOM 588 C C . ASP A 1 134 ? 77.185 45.311 83.261 1.00 90.24 173 ASP A C 1
ATOM 589 O O . ASP A 1 134 ? 76.961 46.376 83.841 1.00 89.00 173 ASP A O 1
ATOM 594 N N . LEU A 1 135 ? 76.931 45.120 81.964 1.00 89.40 174 LEU A N 1
ATOM 595 C CA . LEU A 1 135 ? 76.388 46.182 81.118 1.00 89.61 174 LEU A CA 1
ATOM 596 C C . LEU A 1 135 ? 75.141 45.814 80.321 1.00 88.97 174 LEU A C 1
ATOM 597 O O . LEU A 1 135 ? 75.219 45.021 79.378 1.00 88.67 174 LEU A O 1
ATOM 602 N N . TRP A 1 136 ? 74.002 46.411 80.679 1.00 87.15 175 TRP A N 1
ATOM 603 C CA . TRP A 1 136 ? 72.755 46.165 79.960 1.00 85.24 175 TRP A CA 1
ATOM 604 C C . TRP A 1 136 ? 71.930 47.431 79.858 1.00 84.40 175 TRP A C 1
ATOM 605 O O . TRP A 1 136 ? 72.161 48.387 80.592 1.00 84.37 175 TRP A O 1
ATOM 616 N N . VAL A 1 137 ? 70.963 47.424 78.945 1.00 83.73 176 VAL A N 1
ATOM 617 C CA . VAL A 1 137 ? 70.090 48.573 78.731 1.00 82.79 176 VAL A CA 1
ATOM 618 C C . VAL A 1 137 ? 68.614 48.204 78.871 1.00 81.87 176 VAL A C 1
ATOM 619 O O . VAL A 1 137 ? 68.141 47.286 78.198 1.00 81.72 176 VAL A O 1
ATOM 623 N N . LEU A 1 138 ? 67.895 48.920 79.737 1.00 79.78 177 LEU A N 1
ATOM 624 C CA . LEU A 1 138 ? 66.461 48.698 79.932 1.00 77.28 177 LEU A CA 1
ATOM 625 C C . LEU A 1 138 ? 65.732 49.645 78.989 1.00 77.39 177 LEU A C 1
ATOM 626 O O . LEU A 1 138 ? 65.745 50.861 79.189 1.00 75.19 177 LEU A O 1
ATOM 631 N N . GLU A 1 139 ? 65.096 49.081 77.966 1.00 79.41 178 GLU A N 1
ATOM 632 C CA . GLU A 1 139 ? 64.391 49.880 76.967 1.00 81.58 178 GLU A CA 1
ATOM 633 C C . GLU A 1 139 ? 62.886 49.615 76.877 1.00 81.58 178 GLU A C 1
ATOM 634 O O . GLU A 1 139 ? 62.404 48.537 77.219 1.00 83.10 178 GLU A O 1
ATOM 640 N N . ARG A 1 140 ? 62.157 50.616 76.395 1.00 80.58 179 ARG A N 1
ATOM 641 C CA . ARG A 1 140 ? 60.710 50.547 76.234 1.00 79.56 179 ARG A CA 1
ATOM 642 C C . ARG A 1 140 ? 60.382 50.927 74.799 1.00 79.89 179 ARG A C 1
ATOM 643 O O . ARG A 1 140 ? 61.269 51.254 74.024 1.00 79.75 179 ARG A O 1
ATOM 651 N N . SER A 1 141 ? 59.099 50.900 74.458 1.00 80.65 180 SER A N 1
ATOM 652 C CA . SER A 1 141 ? 58.652 51.273 73.122 1.00 80.77 180 SER A CA 1
ATOM 653 C C . SER A 1 141 ? 57.263 51.878 73.218 1.00 80.05 180 SER A C 1
ATOM 654 O O . SER A 1 141 ? 56.427 51.398 73.972 1.00 79.95 180 SER A O 1
ATOM 657 N N . THR A 1 142 ? 57.022 52.938 72.460 1.00 80.13 181 THR A N 1
ATOM 658 C CA . THR A 1 142 ? 55.724 53.592 72.483 1.00 81.20 181 THR A CA 1
ATOM 659 C C . THR A 1 142 ? 55.051 53.349 71.150 1.00 81.99 181 THR A C 1
ATOM 660 O O . THR A 1 142 ? 53.964 53.853 70.878 1.00 81.18 181 THR A O 1
ATOM 664 N N . ASP A 1 143 ? 55.755 52.594 70.312 1.00 84.27 182 ASP A N 1
ATOM 665 C CA . ASP A 1 143 ? 55.288 52.169 68.992 1.00 85.36 182 ASP A CA 1
ATOM 666 C C . ASP A 1 143 ? 54.981 50.738 69.389 1.00 84.89 182 ASP A C 1
ATOM 667 O O . ASP A 1 143 ? 55.074 50.408 70.572 1.00 86.16 182 ASP A O 1
ATOM 672 N N . PHE A 1 144 ? 54.631 49.869 68.456 1.00 82.71 183 PHE A N 1
ATOM 673 C CA . PHE A 1 144 ? 54.381 48.509 68.893 1.00 81.00 183 PHE A CA 1
ATOM 674 C C . PHE A 1 144 ? 55.527 47.592 68.516 1.00 82.16 183 PHE A C 1
ATOM 675 O O . PHE A 1 144 ? 55.372 46.376 68.427 1.00 81.30 183 PHE A O 1
ATOM 683 N N . GLY A 1 145 ? 56.695 48.202 68.331 1.00 83.99 184 GLY A N 1
ATOM 684 C CA . GLY A 1 145 ? 57.888 47.455 67.978 1.00 85.85 184 GLY A CA 1
ATOM 685 C C . GLY A 1 145 ? 58.850 48.218 67.084 1.00 86.80 184 GLY A C 1
ATOM 686 O O . GLY A 1 145 ? 59.555 47.613 66.284 1.00 86.85 184 GLY A O 1
ATOM 687 N N . HIS A 1 146 ? 58.883 49.543 67.207 1.00 88.27 185 HIS A N 1
ATOM 688 C CA . HIS A 1 146 ? 59.786 50.354 66.391 1.00 89.16 185 HIS A CA 1
ATOM 689 C C . HIS A 1 146 ? 60.665 51.268 67.252 1.00 88.18 185 HIS A C 1
ATOM 690 O O . HIS A 1 146 ? 61.438 50.808 68.089 1.00 86.34 185 HIS A O 1
ATOM 697 N N . THR A 1 147 ? 60.524 52.568 67.039 1.00 87.60 186 THR A N 1
ATOM 698 C CA . THR A 1 147 ? 61.290 53.572 67.761 1.00 88.33 186 THR A CA 1
ATOM 699 C C . THR A 1 147 ? 61.499 53.310 69.257 1.00 87.87 186 THR A C 1
ATOM 700 O O . THR A 1 147 ? 60.810 53.902 70.094 1.00 88.17 186 THR A O 1
ATOM 704 N N . TYR A 1 148 ? 62.445 52.434 69.597 1.00 86.45 187 TYR A N 1
ATOM 705 C CA . TYR A 1 148 ? 62.736 52.172 71.002 1.00 84.70 187 TYR A CA 1
ATOM 706 C C . TYR A 1 148 ? 63.374 53.405 71.631 1.00 84.37 187 TYR A C 1
ATOM 707 O O . TYR A 1 148 ? 63.592 54.413 70.966 1.00 85.21 187 TYR A O 1
ATOM 716 N N . GLN A 1 149 ? 63.657 53.321 72.922 1.00 83.39 188 GLN A N 1
ATOM 717 C CA . GLN A 1 149 ? 64.254 54.420 73.665 1.00 82.41 188 GLN A CA 1
ATOM 718 C C . GLN A 1 149 ? 64.742 53.823 74.966 1.00 81.42 188 GLN A C 1
ATOM 719 O O . GLN A 1 149 ? 64.121 52.926 75.520 1.00 82.31 188 GLN A O 1
ATOM 725 N N . PRO A 1 150 ? 65.881 54.285 75.461 1.00 79.94 189 PRO A N 1
ATOM 726 C CA . PRO A 1 150 ? 66.280 53.662 76.722 1.00 77.67 189 PRO A CA 1
ATOM 727 C C . PRO A 1 150 ? 65.588 54.329 77.898 1.00 74.69 189 PRO A C 1
ATOM 728 O O . PRO A 1 150 ? 65.142 55.467 77.791 1.00 73.40 189 PRO A O 1
ATOM 732 N N . TRP A 1 151 ? 65.484 53.602 79.006 1.00 72.29 190 TRP A N 1
ATOM 733 C CA . TRP A 1 151 ? 64.869 54.116 80.226 1.00 69.97 190 TRP A CA 1
ATOM 734 C C . TRP A 1 151 ? 65.990 54.327 81.241 1.00 70.53 190 TRP A C 1
ATOM 735 O O . TRP A 1 151 ? 66.019 55.330 81.950 1.00 70.49 190 TRP A O 1
ATOM 746 N N . GLN A 1 152 ? 66.907 53.363 81.308 1.00 71.39 191 GLN A N 1
ATOM 747 C CA . GLN A 1 152 ? 68.045 53.428 82.221 1.00 72.61 191 GLN A CA 1
ATOM 748 C C . GLN A 1 152 ? 69.195 52.558 81.714 1.00 74.67 191 GLN A C 1
ATOM 749 O O . GLN A 1 152 ? 68.968 51.542 81.053 1.00 75.82 191 GLN A O 1
ATOM 755 N N . PHE A 1 153 ? 70.430 52.973 82.007 1.00 76.12 192 PHE A N 1
ATOM 756 C CA . PHE A 1 153 ? 71.632 52.235 81.593 1.00 76.35 192 PHE A CA 1
ATOM 757 C C . PHE A 1 153 ? 72.278 51.601 82.812 1.00 78.30 192 PHE A C 1
ATOM 758 O O . PHE A 1 153 ? 72.123 52.091 83.926 1.00 79.74 192 PHE A O 1
ATOM 766 N N . PHE A 1 154 ? 73.012 50.517 82.615 1.00 80.42 193 PHE A N 1
ATOM 767 C CA . PHE A 1 154 ? 73.641 49.858 83.750 1.00 82.89 193 PHE A CA 1
ATOM 768 C C . PHE A 1 154 ? 75.106 49.534 83.500 1.00 84.67 193 PHE A C 1
ATOM 769 O O . PHE A 1 154 ? 75.455 48.928 82.479 1.00 84.41 193 PHE A O 1
ATOM 777 N N . ALA A 1 155 ? 75.957 49.946 84.440 1.00 86.87 194 ALA A N 1
ATOM 778 C CA . ALA A 1 155 ? 77.401 49.730 84.333 1.00 88.84 194 ALA A CA 1
ATOM 779 C C . ALA A 1 155 ? 78.123 49.637 85.683 1.00 89.76 194 ALA A C 1
ATOM 780 O O . ALA A 1 155 ? 77.758 50.315 86.647 1.00 88.86 194 ALA A O 1
ATOM 782 N N . SER A 1 156 ? 79.161 48.805 85.732 1.00 91.45 195 SER A N 1
ATOM 783 C CA . SER A 1 156 ? 79.942 48.603 86.951 1.00 93.52 195 SER A CA 1
ATOM 784 C C . SER A 1 156 ? 80.920 49.745 87.217 1.00 94.82 195 SER A C 1
ATOM 785 O O . SER A 1 156 ? 81.131 50.137 88.369 1.00 94.24 195 SER A O 1
ATOM 788 N N . SER A 1 157 ? 81.522 50.268 86.151 1.00 96.48 196 SER A N 1
ATOM 789 C CA . SER A 1 157 ? 82.478 51.373 86.273 1.00 97.71 196 SER A CA 1
ATOM 790 C C . SER A 1 157 ? 81.905 52.673 85.703 1.00 97.68 196 SER A C 1
ATOM 791 O O . SER A 1 157 ? 81.618 52.770 84.504 1.00 97.27 196 SER A O 1
ATOM 794 N N . LYS A 1 158 ? 81.747 53.670 86.568 1.00 97.16 197 LYS A N 1
ATOM 795 C CA . LYS A 1 158 ? 81.205 54.961 86.162 1.00 97.51 197 LYS A CA 1
ATOM 796 C C . LYS A 1 158 ? 81.872 55.504 84.902 1.00 97.47 197 LYS A C 1
ATOM 797 O O . LYS A 1 158 ? 81.320 56.350 84.206 1.00 97.38 197 LYS A O 1
ATOM 803 N N . ARG A 1 159 ? 83.061 55.006 84.606 1.00 98.34 198 ARG A N 1
ATOM 804 C CA . ARG A 1 159 ? 83.775 55.440 83.417 1.00 99.93 198 ARG A CA 1
ATOM 805 C C . ARG A 1 159 ? 83.254 54.654 82.218 1.00 100.66 198 ARG A C 1
ATOM 806 O O . ARG A 1 159 ? 83.225 55.159 81.095 1.00 100.81 198 ARG A O 1
ATOM 808 N N . ASP A 1 160 ? 82.843 53.413 82.466 1.00 100.90 199 ASP A N 1
ATOM 809 C CA . ASP A 1 160 ? 82.322 52.554 81.412 1.00 101.16 199 ASP A CA 1
ATOM 810 C C . ASP A 1 160 ? 81.082 53.199 80.795 1.00 101.16 199 ASP A C 1
ATOM 811 O O . ASP A 1 160 ? 80.854 53.096 79.583 1.00 100.15 199 ASP A O 1
ATOM 816 N N . CYS A 1 161 ? 80.289 53.868 81.634 1.00 100.78 200 CYS A N 1
ATOM 817 C CA . CYS A 1 161 ? 79.080 54.540 81.170 1.00 100.71 200 CYS A CA 1
ATOM 818 C C . CYS A 1 161 ? 79.404 55.385 79.948 1.00 101.17 200 CYS A C 1
ATOM 819 O O . CYS A 1 161 ? 79.008 55.071 78.828 1.00 100.09 200 CYS A O 1
ATOM 822 N N . LEU A 1 162 ? 80.143 56.459 80.188 1.00 102.19 201 LEU A N 1
ATOM 823 C CA . LEU A 1 162 ? 80.530 57.392 79.146 1.00 103.21 201 LEU A CA 1
ATOM 824 C C . LEU A 1 162 ? 81.245 56.706 77.991 1.00 103.78 201 LEU A C 1
ATOM 825 O O . LEU A 1 162 ? 81.056 57.065 76.827 1.00 103.01 201 LEU A O 1
ATOM 830 N N . GLU A 1 163 ? 82.058 55.709 78.315 1.00 104.67 202 GLU A N 1
ATOM 831 C CA . GLU A 1 163 ? 82.792 54.977 77.293 1.00 106.03 202 GLU A CA 1
ATOM 832 C C . GLU A 1 163 ? 81.820 54.264 76.347 1.00 106.33 202 GLU A C 1
ATOM 833 O O . GLU A 1 163 ? 81.977 54.313 75.124 1.00 105.98 202 GLU A O 1
ATOM 839 N N . ARG A 1 164 ? 80.808 53.617 76.926 1.00 106.47 203 ARG A N 1
ATOM 840 C CA . ARG A 1 164 ? 79.822 52.853 76.160 1.00 105.61 203 ARG A CA 1
ATOM 841 C C . ARG A 1 164 ? 78.505 53.567 75.822 1.00 104.13 203 ARG A C 1
ATOM 842 O O . ARG A 1 164 ? 77.879 53.269 74.805 1.00 102.88 203 ARG A O 1
ATOM 850 N N . PHE A 1 165 ? 78.087 54.506 76.665 1.00 103.22 204 PHE A N 1
ATOM 851 C CA . PHE A 1 165 ? 76.822 55.208 76.451 1.00 102.50 204 PHE A CA 1
ATOM 852 C C . PHE A 1 165 ? 76.941 56.665 76.018 1.00 102.98 204 PHE A C 1
ATOM 853 O O . PHE A 1 165 ? 76.515 57.025 74.922 1.00 103.42 204 PHE A O 1
ATOM 861 N N . GLY A 1 166 ? 77.505 57.505 76.877 1.00 103.32 205 GLY A N 1
ATOM 862 C CA . GLY A 1 166 ? 77.644 58.906 76.525 1.00 104.01 205 GLY A CA 1
ATOM 863 C C . GLY A 1 166 ? 78.064 59.774 77.695 1.00 104.46 205 GLY A C 1
ATOM 864 O O . GLY A 1 166 ? 77.776 59.456 78.849 1.00 105.43 205 GLY A O 1
ATOM 865 N N . PRO A 1 167 ? 78.738 60.897 77.425 1.00 104.03 206 PRO A N 1
ATOM 866 C CA . PRO A 1 167 ? 79.198 61.809 78.476 1.00 103.27 206 PRO A CA 1
ATOM 867 C C . PRO A 1 167 ? 78.097 62.281 79.425 1.00 102.80 206 PRO A C 1
ATOM 868 O O . PRO A 1 167 ? 78.291 62.341 80.641 1.00 102.30 206 PRO A O 1
ATOM 872 N N . ARG A 1 168 ? 76.941 62.606 78.860 1.00 102.30 207 ARG A N 1
ATOM 873 C CA . ARG A 1 168 ? 75.815 63.097 79.641 1.00 101.97 207 ARG A CA 1
ATOM 874 C C . ARG A 1 168 ? 75.074 62.003 80.409 1.00 102.18 207 ARG A C 1
ATOM 875 O O . ARG A 1 168 ? 74.285 62.291 81.312 1.00 102.22 207 ARG A O 1
ATOM 877 N N . THR A 1 169 ? 75.335 60.749 80.064 1.00 102.08 208 THR A N 1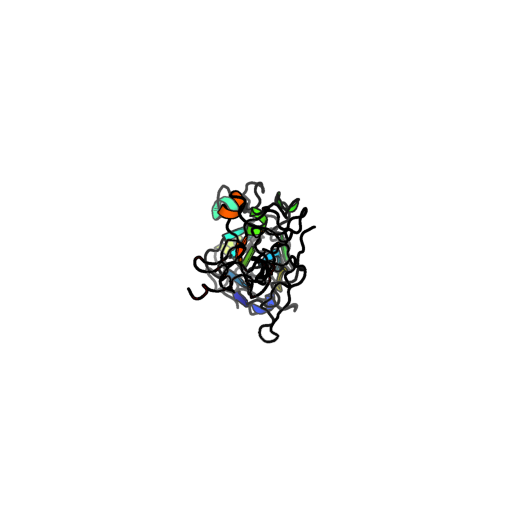
ATOM 878 C CA . THR A 1 169 ? 74.658 59.637 80.717 1.00 102.28 208 THR A CA 1
ATOM 879 C C . THR A 1 169 ? 75.062 59.423 82.168 1.00 102.89 208 THR A C 1
ATOM 880 O O . THR A 1 169 ? 75.163 58.284 82.607 1.00 103.18 208 THR A O 1
ATOM 884 N N . LEU A 1 170 ? 75.281 60.500 82.917 1.00 104.06 209 LEU A N 1
ATOM 885 C CA . LEU A 1 170 ? 75.681 60.368 84.319 1.00 105.54 209 LEU A CA 1
ATOM 886 C C . LEU A 1 170 ? 75.083 61.409 85.255 1.00 106.41 209 LEU A C 1
ATOM 887 O O . LEU A 1 170 ? 74.922 61.159 86.452 1.00 106.51 209 LEU A O 1
ATOM 892 N N . GLU A 1 171 ? 74.772 62.582 84.719 1.00 107.21 210 GLU A N 1
ATOM 893 C CA . GLU A 1 171 ? 74.188 63.645 85.525 1.00 107.92 210 GLU A CA 1
ATOM 894 C C . GLU A 1 171 ? 72.969 63.103 86.274 1.00 107.93 210 GLU A C 1
ATOM 895 O O . GLU A 1 171 ? 72.204 62.302 85.731 1.00 108.70 210 GLU A O 1
ATOM 901 N N . ARG A 1 172 ? 72.791 63.529 87.519 1.00 106.86 211 ARG A N 1
ATOM 902 C CA . ARG A 1 172 ? 71.655 63.070 88.306 1.00 105.98 211 ARG A CA 1
ATOM 903 C C . ARG A 1 172 ? 70.329 63.524 87.676 1.00 104.77 211 ARG A C 1
ATOM 904 O O . ARG A 1 172 ? 70.296 64.441 86.844 1.00 104.17 211 ARG A O 1
ATOM 912 N N . ILE A 1 173 ? 69.242 62.861 88.069 1.00 102.98 212 ILE A N 1
ATOM 913 C CA . ILE A 1 173 ? 67.904 63.162 87.563 1.00 100.78 212 ILE A CA 1
ATOM 914 C C . ILE A 1 173 ? 67.460 64.587 87.869 1.00 99.64 212 ILE A C 1
ATOM 915 O O . ILE A 1 173 ? 67.261 64.959 89.028 1.00 98.96 212 ILE A O 1
ATOM 920 N N . THR A 1 174 ? 67.292 65.383 86.823 1.00 98.19 213 THR A N 1
ATOM 921 C CA . THR A 1 174 ? 66.860 66.759 86.997 1.00 96.85 213 THR A CA 1
ATOM 922 C C . THR A 1 174 ? 65.494 66.978 86.355 1.00 95.72 213 THR A C 1
ATOM 923 O O . THR A 1 174 ? 64.663 67.711 86.885 1.00 95.18 213 THR A O 1
ATOM 927 N N . GLN A 1 175 ? 65.268 66.322 85.220 1.00 94.81 214 GLN A N 1
ATOM 928 C CA . GLN A 1 175 ? 64.010 66.430 84.488 1.00 93.23 214 GLN A CA 1
ATOM 929 C C . GLN A 1 175 ? 63.311 65.088 84.289 1.00 90.88 214 GLN A C 1
ATOM 930 O O . GLN A 1 175 ? 63.921 64.111 83.846 1.00 90.66 214 GLN A O 1
ATOM 936 N N . ASP A 1 176 ? 62.018 65.072 84.599 1.00 87.30 215 ASP A N 1
ATOM 937 C CA . ASP A 1 176 ? 61.191 63.879 84.496 1.00 83.28 215 ASP A CA 1
ATOM 938 C C . ASP A 1 176 ? 61.550 62.849 83.432 1.00 80.65 215 ASP A C 1
ATOM 939 O O . ASP A 1 176 ? 61.313 61.669 83.644 1.00 80.60 215 ASP A O 1
ATOM 944 N N . ASP A 1 177 ? 62.108 63.246 82.295 1.00 77.71 216 ASP A N 1
ATOM 945 C CA . ASP A 1 177 ? 62.422 62.231 81.297 1.00 76.57 216 ASP A CA 1
ATOM 946 C C . ASP A 1 177 ? 63.901 61.981 81.106 1.00 76.68 216 ASP A C 1
ATOM 947 O O . ASP A 1 177 ? 64.350 61.625 80.015 1.00 76.19 216 ASP A O 1
ATOM 952 N N . ASP A 1 178 ? 64.655 62.150 82.182 1.00 76.61 217 ASP A N 1
ATOM 953 C CA . ASP A 1 178 ? 66.089 61.928 82.145 1.00 77.14 217 ASP A CA 1
ATOM 954 C C . ASP A 1 178 ? 66.414 60.452 82.118 1.00 76.77 217 ASP A C 1
ATOM 955 O O . ASP A 1 178 ? 65.747 59.656 82.764 1.00 75.87 217 ASP A O 1
ATOM 960 N N . VAL A 1 179 ? 67.441 60.089 81.365 1.00 78.02 218 VAL A N 1
ATOM 961 C CA . VAL A 1 179 ? 67.891 58.704 81.329 1.00 80.33 218 VAL A CA 1
ATOM 962 C C . VAL A 1 179 ? 68.955 58.655 82.446 1.00 82.51 218 VAL A C 1
ATOM 963 O O . VAL A 1 179 ? 69.149 59.632 83.165 1.00 83.47 218 VAL A O 1
ATOM 967 N N . ILE A 1 180 ? 69.652 57.540 82.599 1.00 84.22 219 ILE A N 1
ATOM 968 C CA . ILE A 1 180 ? 70.663 57.453 83.643 1.00 84.98 219 ILE A CA 1
ATOM 969 C C . ILE A 1 180 ? 71.504 56.199 83.486 1.00 87.93 219 ILE A C 1
ATOM 970 O O . ILE A 1 180 ? 71.140 55.282 82.739 1.00 87.83 219 ILE A O 1
ATOM 975 N N . CYS A 1 181 ? 72.637 56.172 84.185 1.00 90.32 220 CYS A N 1
ATOM 976 C CA . CYS A 1 181 ? 73.544 55.036 84.135 1.00 92.33 220 CYS A CA 1
ATOM 977 C C . CYS A 1 181 ? 74.001 54.675 85.537 1.00 91.91 220 CYS A C 1
ATOM 978 O O . CYS A 1 181 ? 75.119 54.990 85.929 1.00 92.10 220 CYS A O 1
ATOM 981 N N . THR A 1 182 ? 73.126 54.020 86.296 1.00 92.36 221 THR A N 1
ATOM 982 C CA . THR A 1 182 ? 73.456 53.619 87.658 1.00 92.75 221 THR A CA 1
ATOM 983 C C . THR A 1 182 ? 74.447 52.480 87.628 1.00 93.15 221 THR A C 1
ATOM 984 O O . THR A 1 182 ? 74.632 51.822 86.600 1.00 92.98 221 THR A O 1
ATOM 988 N N . THR A 1 183 ? 75.080 52.255 88.772 1.00 93.62 222 THR A N 1
ATOM 989 C CA . THR A 1 183 ? 76.046 51.180 88.925 1.00 93.40 222 THR A CA 1
ATOM 990 C C . THR A 1 183 ? 75.407 50.117 89.814 1.00 93.44 222 THR A C 1
ATOM 991 O O . THR A 1 183 ? 75.159 48.992 89.376 1.00 93.55 222 THR A O 1
ATOM 995 N N . GLU A 1 184 ? 75.119 50.511 91.052 1.00 93.12 223 GLU A N 1
ATOM 996 C CA . GLU A 1 184 ? 74.517 49.653 92.066 1.00 92.87 223 GLU A CA 1
ATOM 997 C C . GLU A 1 184 ? 74.147 48.240 91.614 1.00 92.81 223 GLU A C 1
ATOM 998 O O . GLU A 1 184 ? 74.714 47.261 92.097 1.00 93.38 223 GLU A O 1
ATOM 1004 N N . TYR A 1 185 ? 73.206 48.134 90.683 1.00 92.49 224 TYR A N 1
ATOM 1005 C CA . TYR A 1 185 ? 72.754 46.833 90.205 1.00 92.36 224 TYR A CA 1
ATOM 1006 C C . TYR A 1 185 ? 73.715 46.162 89.232 1.00 93.48 224 TYR A C 1
ATOM 1007 O O . TYR A 1 185 ? 73.288 45.532 88.260 1.00 93.83 224 TYR A O 1
ATOM 1016 N N . SER A 1 186 ? 75.011 46.286 89.500 1.00 94.45 225 SER A N 1
ATOM 1017 C CA . SER A 1 186 ? 76.014 45.678 88.635 1.00 95.89 225 SER A CA 1
ATOM 1018 C C . SER A 1 186 ? 77.248 45.173 89.376 1.00 96.29 225 SER A C 1
ATOM 1019 O O . SER A 1 186 ? 78.284 44.918 88.770 1.00 96.36 225 SER A O 1
ATOM 1022 N N . ARG A 1 187 ? 77.140 45.025 90.688 1.00 97.32 226 ARG A N 1
ATOM 1023 C CA . ARG A 1 187 ? 78.261 44.519 91.467 1.00 98.89 226 ARG A CA 1
ATOM 1024 C C . ARG A 1 187 ? 78.080 43.011 91.574 1.00 98.75 226 ARG A C 1
ATOM 1025 O O . ARG A 1 187 ? 77.284 42.533 92.387 1.00 99.24 226 ARG A O 1
ATOM 1033 N N . ILE A 1 188 ? 78.813 42.268 90.749 1.00 98.26 227 ILE A N 1
ATOM 1034 C CA . ILE A 1 188 ? 78.726 40.807 90.727 1.00 97.69 227 ILE A CA 1
ATOM 1035 C C . ILE A 1 188 ? 78.454 40.151 92.071 1.00 98.53 227 ILE A C 1
ATOM 1036 O O . ILE A 1 188 ? 77.754 39.143 92.125 1.00 98.15 227 ILE A O 1
ATOM 1041 N N . VAL A 1 189 ? 79.017 40.719 93.140 1.00 99.85 228 VAL A N 1
ATOM 1042 C CA . VAL A 1 189 ? 78.862 40.183 94.494 1.00 100.53 228 VAL A CA 1
ATOM 1043 C C . VAL A 1 189 ? 77.714 39.177 94.589 1.00 100.68 228 VAL A C 1
ATOM 1044 O O . VAL A 1 189 ? 77.971 37.974 94.612 1.00 102.06 228 VAL A O 1
ATOM 1048 N N . PRO A 1 190 ? 76.440 39.631 94.646 1.00 100.06 229 PRO A N 1
ATOM 1049 C CA . PRO A 1 190 ? 75.424 38.568 94.723 1.00 99.12 229 PRO A CA 1
ATOM 1050 C C . PRO A 1 190 ? 75.400 37.849 93.371 1.00 98.71 229 PRO A C 1
ATOM 1051 O O . PRO A 1 190 ? 74.923 38.390 92.372 1.00 98.71 229 PRO A O 1
ATOM 1055 N N . LEU A 1 191 ? 75.943 36.635 93.342 1.00 98.62 230 LEU A N 1
ATOM 1056 C CA . LEU A 1 191 ? 76.029 35.865 92.105 1.00 98.98 230 LEU A CA 1
ATOM 1057 C C . LEU A 1 191 ? 74.926 34.846 91.887 1.00 99.32 230 LEU A C 1
ATOM 1058 O O . LEU A 1 191 ? 74.958 34.091 90.914 1.00 98.55 230 LEU A O 1
ATOM 1063 N N . GLU A 1 192 ? 73.947 34.820 92.782 1.00 100.08 231 GLU A N 1
ATOM 1064 C CA . GLU A 1 192 ? 72.857 33.875 92.637 1.00 100.53 231 GLU A CA 1
ATOM 1065 C C . GLU A 1 192 ? 71.508 34.546 92.410 1.00 99.82 231 GLU A C 1
ATOM 1066 O O . GLU A 1 192 ? 71.318 35.229 91.406 1.00 100.79 231 GLU A O 1
ATOM 1072 N N . ASN A 1 193 ? 70.568 34.360 93.326 1.00 98.11 232 ASN A N 1
AT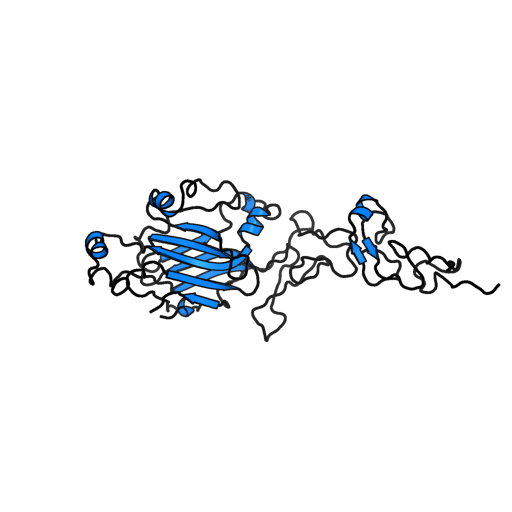OM 1073 C CA . ASN A 1 193 ? 69.250 34.957 93.163 1.00 96.25 232 ASN A CA 1
ATOM 1074 C C . ASN A 1 193 ? 69.308 36.477 93.280 1.00 94.75 232 ASN A C 1
ATOM 1075 O O . ASN A 1 193 ? 68.919 37.052 94.300 1.00 94.63 232 ASN A O 1
ATOM 1080 N N . GLY A 1 194 ? 69.788 37.121 92.219 1.00 92.38 233 GLY A N 1
ATOM 1081 C CA . GLY A 1 194 ? 69.914 38.566 92.221 1.00 89.97 233 GLY A CA 1
ATOM 1082 C C . GLY A 1 194 ? 68.703 39.314 91.708 1.00 88.03 233 GLY A C 1
ATOM 1083 O O . GLY A 1 194 ? 68.186 39.005 90.631 1.00 87.91 233 GLY A O 1
ATOM 1084 N N . GLU A 1 195 ? 68.264 40.314 92.470 1.00 85.37 234 GLU A N 1
ATOM 1085 C CA . GLU A 1 195 ? 67.099 41.105 92.090 1.00 83.22 234 GLU A CA 1
ATOM 1086 C C 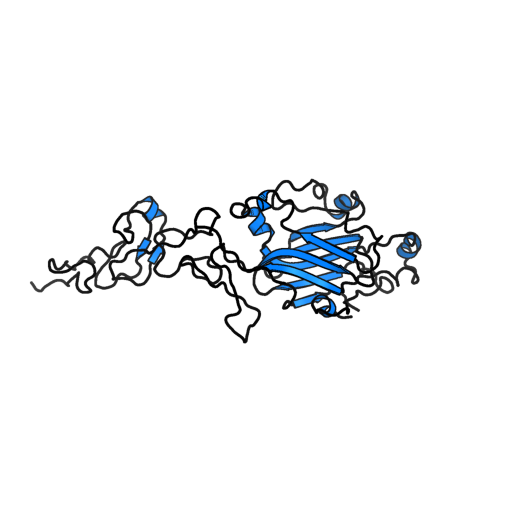. GLU A 1 195 ? 67.409 42.572 91.815 1.00 80.67 234 GLU A C 1
ATOM 1087 O O . GLU A 1 195 ? 68.129 43.227 92.561 1.00 80.61 234 GLU A O 1
ATOM 1093 N N . ILE A 1 196 ? 66.853 43.078 90.724 1.00 77.66 235 ILE A N 1
ATOM 1094 C CA . ILE A 1 196 ? 67.031 44.467 90.335 1.00 73.52 235 ILE A CA 1
ATOM 1095 C C . ILE A 1 196 ? 65.646 45.077 90.246 1.00 71.05 235 ILE A C 1
ATOM 1096 O O . ILE A 1 196 ? 64.714 44.442 89.768 1.00 70.72 235 ILE A O 1
ATOM 1101 N N . VAL A 1 197 ? 65.508 46.305 90.715 1.00 68.56 236 VAL A N 1
ATOM 1102 C CA . VAL A 1 197 ? 64.222 46.973 90.660 1.00 65.87 236 VAL A CA 1
ATOM 1103 C C . VAL A 1 197 ? 64.385 48.375 90.101 1.00 64.82 236 VAL A C 1
ATOM 1104 O O . VAL A 1 197 ? 64.931 49.263 90.751 1.00 65.04 236 VAL A O 1
ATOM 1108 N N . VAL A 1 198 ? 63.928 48.562 88.873 1.00 62.73 237 VAL A N 1
ATOM 1109 C CA . VAL A 1 198 ? 63.990 49.865 88.248 1.00 60.59 237 VAL A CA 1
ATOM 1110 C C . VAL A 1 198 ? 62.630 50.480 88.474 1.00 59.81 237 VAL A C 1
ATOM 1111 O O . VAL A 1 198 ? 61.629 49.894 88.109 1.00 62.15 237 VAL A O 1
ATOM 1115 N N . SER A 1 199 ? 62.585 51.635 89.106 1.00 58.72 238 SER A N 1
ATOM 1116 C CA . SER A 1 199 ? 61.327 52.310 89.334 1.00 59.34 238 SER A CA 1
ATOM 1117 C C . SER A 1 199 ? 61.375 53.510 88.399 1.00 61.59 238 SER A C 1
ATOM 1118 O O . SER A 1 199 ? 62.216 54.384 88.580 1.00 63.29 238 SER A O 1
ATOM 1121 N N . LEU A 1 200 ? 60.495 53.559 87.397 1.00 62.30 239 LEU A N 1
ATOM 1122 C CA . LEU A 1 200 ? 60.508 54.668 86.446 1.00 61.21 239 LEU A CA 1
ATOM 1123 C C . LEU A 1 200 ? 59.930 55.946 87.026 1.00 62.75 239 LEU A C 1
ATOM 1124 O O . LEU A 1 200 ? 60.055 57.017 86.431 1.00 64.67 239 LEU A O 1
ATOM 1129 N N . VAL A 1 201 ? 59.327 55.849 88.203 1.00 62.53 240 VAL A N 1
ATOM 1130 C CA . VAL A 1 201 ? 58.724 57.020 88.823 1.00 64.03 240 VAL A CA 1
ATOM 1131 C C . VAL A 1 201 ? 59.492 57.643 89.990 1.00 65.98 240 VAL A C 1
ATOM 1132 O O . VAL A 1 201 ? 59.614 58.868 90.087 1.00 65.13 240 VAL A O 1
ATOM 1136 N N . ASN A 1 202 ? 59.997 56.790 90.878 1.00 67.90 241 AS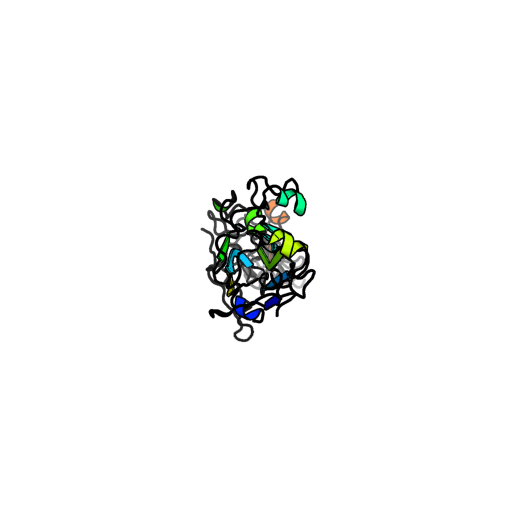N A N 1
ATOM 1137 C CA . ASN A 1 202 ? 60.735 57.225 92.060 1.00 67.52 241 ASN A CA 1
ATOM 1138 C C . ASN A 1 202 ? 61.918 58.125 91.721 1.00 68.25 241 ASN A C 1
ATOM 1139 O O . ASN A 1 202 ? 62.718 57.828 90.816 1.00 68.27 241 ASN A O 1
ATOM 1144 N N . GLY A 1 203 ? 62.021 59.226 92.463 1.00 67.97 242 GLY A N 1
ATOM 1145 C CA . GLY A 1 203 ? 63.083 60.183 92.229 1.00 67.61 242 GLY A CA 1
ATOM 1146 C C . GLY A 1 203 ? 62.482 61.357 91.489 1.00 67.66 242 GLY A C 1
ATOM 1147 O O . GLY A 1 203 ? 62.142 62.369 92.099 1.00 68.83 242 GLY A O 1
ATOM 1148 N N . ARG A 1 204 ? 62.334 61.199 90.174 1.00 66.84 243 ARG A N 1
ATOM 1149 C CA . ARG A 1 204 ? 61.758 62.212 89.279 1.00 64.71 243 ARG A CA 1
ATOM 1150 C C . ARG A 1 204 ? 61.002 63.335 90.002 1.00 63.79 243 ARG A C 1
ATOM 1151 O O . ARG A 1 204 ? 60.219 63.091 90.918 1.00 62.70 243 ARG A O 1
ATOM 1159 N N . PRO A 1 205 ? 61.220 64.583 89.580 1.00 63.89 244 PRO A N 1
ATOM 1160 C CA . PRO A 1 205 ? 60.547 65.723 90.210 1.00 65.33 244 PRO A CA 1
ATOM 1161 C C . PRO A 1 205 ? 59.027 65.652 90.141 1.00 67.79 244 PRO A C 1
ATOM 1162 O O . PRO A 1 205 ? 58.325 66.175 91.019 1.00 68.48 244 PRO A O 1
ATOM 1166 N N . GLY A 1 206 ? 58.522 64.990 89.106 1.00 69.14 245 GLY A N 1
ATOM 1167 C CA . GLY A 1 206 ? 57.085 64.870 88.931 1.00 71.06 245 GLY A CA 1
ATOM 1168 C C . GLY A 1 206 ? 56.318 63.978 89.894 1.00 72.20 245 GLY A C 1
ATOM 1169 O O . GLY A 1 206 ? 55.157 64.260 90.192 1.00 71.64 245 GLY A O 1
ATOM 1170 N N . ALA A 1 207 ? 56.947 62.907 90.372 1.00 73.58 246 ALA A N 1
ATOM 1171 C CA . ALA A 1 207 ? 56.303 61.974 91.292 1.00 75.87 246 ALA A CA 1
ATOM 1172 C C . ALA A 1 207 ? 55.533 62.691 92.390 1.00 79.07 246 ALA A C 1
ATOM 1173 O O . ALA A 1 207 ? 54.572 62.159 92.940 1.00 79.56 246 ALA A O 1
ATOM 1175 N N . LEU A 1 208 ? 55.968 63.898 92.721 1.00 83.11 247 LEU A N 1
ATOM 1176 C CA . LEU A 1 208 ? 55.301 64.698 93.745 1.00 86.06 247 LEU A CA 1
ATOM 1177 C C . LEU A 1 208 ? 53.857 64.979 93.328 1.00 86.73 247 LEU A C 1
ATOM 1178 O O . LEU A 1 208 ? 52.899 64.512 93.951 1.00 85.99 247 LEU A O 1
ATOM 1183 N N . ASN A 1 209 ? 53.745 65.752 92.251 1.00 88.26 248 ASN A N 1
ATOM 1184 C CA . ASN A 1 209 ? 52.488 66.203 91.662 1.00 88.72 248 ASN A CA 1
ATOM 1185 C C . ASN A 1 209 ? 52.389 65.597 90.252 1.00 87.63 248 ASN A C 1
ATOM 1186 O O . ASN A 1 209 ? 52.457 66.304 89.247 1.00 87.13 248 ASN A O 1
ATOM 1191 N N . PHE A 1 210 ? 52.242 64.273 90.208 1.00 86.27 249 PHE A N 1
ATOM 1192 C CA . PHE A 1 210 ? 52.146 63.504 88.966 1.00 84.68 249 PHE A CA 1
ATOM 1193 C C . PHE A 1 210 ? 51.118 64.054 87.993 1.00 84.02 249 PHE A C 1
ATOM 1194 O O . PHE A 1 210 ? 51.408 64.265 86.809 1.00 83.09 249 PHE A O 1
ATOM 1202 N N . SER A 1 211 ? 49.910 64.254 88.514 1.00 83.35 250 SER A N 1
ATOM 1203 C CA . SER A 1 211 ? 48.773 64.771 87.755 1.00 82.40 250 SER A CA 1
ATOM 1204 C C . SER A 1 211 ? 49.097 65.946 86.828 1.00 81.95 250 SER A C 1
ATOM 1205 O O . SER A 1 211 ? 48.497 66.082 85.761 1.00 81.60 250 SER A O 1
ATOM 1208 N N . TYR A 1 212 ? 50.035 66.797 87.240 1.00 81.32 251 TYR A N 1
ATOM 1209 C CA . TYR A 1 212 ? 50.425 67.953 86.436 1.00 79.56 251 TYR A CA 1
ATOM 1210 C C . TYR A 1 212 ? 51.812 67.783 85.810 1.00 78.56 251 TYR A C 1
ATOM 1211 O O . TYR A 1 212 ? 52.475 68.773 85.497 1.00 78.19 251 TYR A O 1
ATOM 1220 N N . SER A 1 213 ? 52.247 66.538 85.617 1.00 76.92 252 SER A N 1
ATOM 1221 C CA . SER A 1 213 ? 53.561 66.284 85.031 1.00 76.01 252 SER A CA 1
ATOM 1222 C C . SER A 1 213 ? 53.467 65.412 83.779 1.00 75.62 252 SER A C 1
ATOM 1223 O O . SER A 1 213 ? 53.672 64.198 83.834 1.00 76.49 252 SER A O 1
ATOM 1226 N N . PRO A 1 214 ? 53.160 66.024 82.629 1.00 74.54 253 PRO A N 1
ATOM 1227 C CA . PRO A 1 214 ? 53.049 65.269 81.382 1.00 73.21 253 PRO A CA 1
ATOM 1228 C C . PRO A 1 214 ? 54.315 64.522 80.986 1.00 72.02 253 PRO A C 1
ATOM 1229 O O . PRO A 1 214 ? 54.242 63.399 80.497 1.00 72.86 253 PRO A O 1
ATOM 1233 N N . LEU A 1 215 ? 55.476 65.131 81.193 1.00 70.49 254 LEU A N 1
ATOM 1234 C CA . LEU A 1 215 ? 56.726 64.460 80.843 1.00 69.72 254 LEU A CA 1
ATOM 1235 C C . LEU A 1 215 ? 56.808 63.076 81.482 1.00 67.82 254 LEU A C 1
ATOM 1236 O O . LEU A 1 215 ? 57.105 62.089 80.811 1.00 66.68 254 LEU A O 1
ATOM 1241 N N . LEU A 1 216 ? 56.545 63.019 82.787 1.00 65.84 255 LEU A N 1
ATOM 1242 C CA . LEU A 1 216 ? 56.576 61.766 83.527 1.00 62.49 255 LEU A CA 1
ATOM 1243 C C . LEU A 1 216 ? 55.559 60.808 82.920 1.00 62.33 255 LEU A C 1
ATOM 1244 O O . LEU A 1 216 ? 55.892 59.671 82.568 1.00 61.93 255 LEU A O 1
ATOM 1249 N N . ARG A 1 217 ? 54.317 61.278 82.810 1.00 61.36 256 ARG A N 1
ATOM 1250 C CA . ARG A 1 217 ? 53.234 60.488 82.238 1.00 61.12 256 ARG A CA 1
ATOM 1251 C C . ARG A 1 217 ? 53.635 59.898 80.892 1.00 61.50 256 ARG A C 1
ATOM 1252 O O . ARG A 1 217 ? 53.246 58.786 80.553 1.00 62.03 256 ARG A O 1
ATOM 1260 N N . ASP A 1 218 ? 54.411 60.641 80.117 1.00 61.59 257 ASP A N 1
ATOM 1261 C CA . ASP A 1 218 ? 54.839 60.138 78.828 1.00 62.39 257 ASP A CA 1
ATOM 1262 C C . ASP A 1 218 ? 56.047 59.232 78.986 1.00 62.33 257 ASP A C 1
ATOM 1263 O O . ASP A 1 218 ? 56.190 58.240 78.270 1.00 63.35 257 ASP A O 1
ATOM 1268 N N . PHE A 1 219 ? 56.912 59.565 79.936 1.00 61.57 258 PHE A N 1
ATOM 1269 C CA . PHE A 1 219 ? 58.106 58.775 80.192 1.00 59.47 258 PHE A CA 1
ATOM 1270 C C . PHE A 1 219 ? 57.743 57.362 80.605 1.00 59.16 258 PHE A C 1
ATOM 1271 O O . PHE A 1 219 ? 58.455 56.409 80.285 1.00 57.69 258 PHE A O 1
ATOM 1279 N N . THR A 1 220 ? 56.618 57.233 81.306 1.00 58.82 259 THR A N 1
ATOM 1280 C CA . THR A 1 220 ? 56.158 55.943 81.799 1.00 58.61 259 THR A CA 1
ATOM 1281 C C . THR A 1 220 ? 55.311 55.086 80.870 1.00 57.75 259 THR A C 1
ATOM 1282 O O . THR A 1 220 ? 55.125 53.900 81.133 1.00 58.02 259 THR A O 1
ATOM 1286 N N . LYS A 1 221 ? 54.785 55.657 79.793 1.00 58.11 260 LYS A N 1
ATOM 1287 C CA . LYS A 1 221 ? 53.967 54.858 78.880 1.00 58.17 260 LYS A CA 1
ATOM 1288 C C . LYS A 1 221 ? 54.836 53.829 78.192 1.00 57.63 260 LYS A C 1
ATOM 1289 O O . LYS A 1 221 ? 56.044 53.968 78.152 1.00 58.08 260 LYS A O 1
ATOM 1295 N N . ALA A 1 222 ? 54.224 52.790 77.649 1.00 58.14 261 ALA A N 1
ATOM 1296 C CA . ALA A 1 222 ? 54.990 51.754 76.977 1.00 58.43 261 ALA A CA 1
ATOM 1297 C C . ALA A 1 222 ? 54.097 50.706 76.312 1.00 59.15 261 ALA A C 1
ATOM 1298 O O . ALA A 1 222 ? 52.930 50.524 76.667 1.00 59.07 261 ALA A O 1
ATOM 1300 N N . THR A 1 223 ? 54.671 50.016 75.339 1.00 59.89 262 THR A N 1
ATOM 1301 C CA . THR A 1 223 ? 53.966 48.997 74.587 1.00 60.65 262 THR A CA 1
ATOM 1302 C C . THR A 1 223 ? 54.780 47.719 74.673 1.00 62.20 262 THR A C 1
ATOM 1303 O O . THR A 1 223 ? 54.250 46.613 74.826 1.00 62.25 262 THR A O 1
ATOM 1307 N N . ASN A 1 224 ? 56.087 47.888 74.561 1.00 63.60 263 ASN A N 1
ATOM 1308 C CA . ASN A 1 224 ? 57.004 46.773 74.648 1.00 65.25 263 ASN A CA 1
ATOM 1309 C C . ASN A 1 224 ? 58.082 47.211 75.618 1.00 66.63 263 ASN A C 1
ATOM 1310 O O . ASN A 1 224 ? 58.392 48.398 75.727 1.00 67.76 263 ASN A O 1
ATOM 1315 N N . ILE A 1 225 ? 58.633 46.256 76.342 1.00 67.35 264 ILE A N 1
ATOM 1316 C CA . ILE A 1 225 ? 59.692 46.544 77.288 1.00 68.85 264 ILE A CA 1
ATOM 1317 C C . ILE A 1 225 ? 60.771 45.561 76.906 1.00 70.71 264 ILE A C 1
ATOM 1318 O O . ILE A 1 225 ? 60.480 44.402 76.612 1.00 71.00 264 ILE A O 1
ATOM 1323 N N . ARG A 1 226 ? 62.014 46.017 76.878 1.00 73.28 265 ARG A N 1
ATOM 1324 C CA . ARG A 1 226 ? 63.096 45.119 76.516 1.00 75.13 265 ARG A CA 1
ATOM 1325 C C . ARG A 1 226 ? 64.304 45.221 77.416 1.00 75.06 265 ARG A C 1
ATOM 1326 O O . ARG A 1 226 ? 64.687 46.307 77.842 1.00 74.14 265 ARG A O 1
ATOM 1334 N N . LEU A 1 227 ? 64.878 44.059 77.707 1.00 76.19 266 LEU A N 1
ATOM 1335 C CA . LEU A 1 227 ? 66.073 43.953 78.524 1.00 77.71 266 LEU A CA 1
ATOM 1336 C C . LEU A 1 227 ? 67.199 43.676 77.539 1.00 79.75 266 LEU A C 1
ATOM 1337 O O . LEU A 1 227 ? 67.263 42.601 76.947 1.00 79.76 266 LEU A O 1
ATOM 1342 N N . ARG A 1 228 ? 68.072 44.656 77.349 1.00 83.05 267 ARG A N 1
ATOM 1343 C CA . ARG A 1 228 ? 69.183 44.510 76.419 1.00 86.65 267 ARG A CA 1
ATOM 1344 C C . ARG A 1 228 ? 70.512 44.303 77.142 1.00 87.79 267 ARG A C 1
ATOM 1345 O O . ARG A 1 228 ? 71.124 45.256 77.633 1.00 87.06 267 ARG A O 1
ATOM 1353 N N . PHE A 1 229 ? 70.952 43.051 77.209 1.00 89.39 268 PHE A N 1
ATOM 1354 C CA . PHE A 1 229 ? 72.215 42.735 77.859 1.00 91.33 268 PHE A CA 1
ATOM 1355 C C . PHE A 1 229 ? 73.368 42.934 76.871 1.00 92.98 268 PHE A C 1
ATOM 1356 O O . PHE A 1 229 ? 73.319 42.463 75.726 1.00 92.55 268 PHE A O 1
ATOM 1364 N N . LEU A 1 230 ? 74.400 43.643 77.319 1.00 94.02 269 LEU A N 1
ATOM 1365 C CA . LEU A 1 230 ? 75.553 43.913 76.476 1.00 94.81 269 LEU A CA 1
ATOM 1366 C C . LEU A 1 230 ? 76.818 43.180 76.908 1.00 96.06 269 LEU A C 1
ATOM 1367 O O . LEU A 1 230 ? 77.590 42.718 76.066 1.00 96.32 269 LEU A O 1
ATOM 1372 N N . ARG A 1 231 ? 77.037 43.065 78.212 1.00 96.79 270 ARG A N 1
ATOM 1373 C CA . ARG A 1 231 ? 78.225 42.376 78.679 1.00 97.83 270 ARG A CA 1
ATOM 1374 C C . ARG A 1 231 ? 78.059 41.782 80.060 1.00 98.22 270 ARG A C 1
ATOM 1375 O O . ARG A 1 231 ? 77.666 42.466 81.003 1.00 97.80 270 ARG A O 1
ATOM 1383 N N . THR A 1 232 ? 78.371 40.496 80.162 1.00 99.22 271 THR A N 1
ATOM 1384 C CA . THR A 1 232 ? 78.285 39.766 81.414 1.00 100.18 271 THR A CA 1
ATOM 1385 C C . THR A 1 232 ? 79.182 40.431 82.448 1.00 102.13 271 THR A C 1
ATOM 1386 O O . THR A 1 232 ? 80.093 41.188 82.104 1.00 102.96 271 THR A O 1
ATOM 1390 N N . ASN A 1 233 ? 78.924 40.144 83.716 1.00 103.56 272 ASN A N 1
ATOM 1391 C CA . ASN A 1 233 ? 79.701 40.724 84.798 1.00 104.69 272 ASN A CA 1
ATOM 1392 C C . ASN A 1 233 ? 80.856 39.797 85.151 1.00 106.02 272 ASN A C 1
ATOM 1393 O O . ASN A 1 233 ? 80.954 39.319 86.282 1.00 105.99 272 ASN A O 1
ATOM 1398 N N . THR A 1 234 ? 81.721 39.541 84.170 1.00 107.78 273 THR A N 1
ATOM 1399 C CA . THR A 1 234 ? 82.889 38.670 84.352 1.00 109.15 273 THR A CA 1
ATOM 1400 C C . THR A 1 234 ? 83.863 39.251 85.386 1.00 109.49 273 THR A C 1
ATOM 1401 O O . THR A 1 234 ? 84.801 39.967 85.027 1.00 109.66 273 THR A O 1
ATOM 1405 N N . LEU A 1 235 ? 83.643 38.944 86.663 1.00 109.30 274 LEU A N 1
ATOM 1406 C CA . LEU A 1 235 ? 84.517 39.460 87.711 1.00 109.73 274 LEU A CA 1
ATOM 1407 C C . LEU A 1 235 ? 85.306 38.365 88.424 1.00 110.18 274 LEU A C 1
ATOM 1408 O O . LEU A 1 235 ? 85.362 37.222 87.958 1.00 110.02 274 LEU A O 1
ATOM 1413 N N . LEU A 1 236 ? 85.916 38.741 89.550 1.00 110.67 275 LEU A N 1
ATOM 1414 C CA . LEU A 1 236 ? 86.746 37.857 90.370 1.00 110.90 275 LEU A CA 1
ATOM 1415 C C . LEU A 1 236 ? 88.200 37.943 89.882 1.00 111.40 275 LEU A C 1
ATOM 1416 O O . LEU A 1 236 ? 88.952 38.831 90.292 1.00 111.30 275 LEU A O 1
ATOM 1421 N N . GLY A 1 237 ? 88.581 37.027 88.995 1.00 111.74 276 GLY A N 1
ATOM 1422 C CA . GLY A 1 237 ? 89.930 37.019 88.459 1.00 111.02 276 GLY A CA 1
ATOM 1423 C C . GLY A 1 237 ? 90.053 36.128 87.238 1.00 110.90 276 GLY A C 1
ATOM 1424 O O . GLY A 1 237 ? 91.145 35.693 86.893 1.00 110.64 276 GLY A O 1
ATOM 1425 N N . HIS A 1 238 ? 88.929 35.852 86.584 1.00 111.26 277 HIS A N 1
ATOM 1426 C CA . HIS A 1 238 ? 88.914 35.007 85.393 1.00 111.22 277 HIS A CA 1
ATOM 1427 C C . HIS A 1 238 ? 89.178 35.837 84.147 1.00 110.89 277 HIS A C 1
ATOM 1428 O O . HIS A 1 238 ? 89.141 35.317 83.032 1.00 110.32 277 HIS A O 1
ATOM 1435 N N . LEU A 1 239 ? 89.432 37.127 84.340 1.00 110.61 278 LEU A N 1
ATOM 1436 C CA . LEU A 1 239 ? 89.680 38.036 83.228 1.00 110.81 278 LEU A CA 1
ATOM 1437 C C . LEU A 1 239 ? 90.570 37.473 82.134 1.00 111.47 278 LEU A C 1
ATOM 1438 O O . LEU A 1 239 ? 90.140 37.351 80.987 1.00 111.28 278 LEU A O 1
ATOM 1443 N N . MET A 1 240 ? 91.808 37.132 82.479 1.00 112.23 279 MET A N 1
ATOM 1444 C CA . MET A 1 240 ? 92.733 36.589 81.489 1.00 112.68 279 MET A CA 1
ATOM 1445 C C . MET A 1 240 ? 92.158 35.346 80.823 1.00 111.61 279 MET A C 1
ATOM 1446 O O . MET A 1 240 ? 92.121 35.253 79.597 1.00 111.51 279 MET A O 1
ATOM 1451 N N . GLY A 1 241 ? 91.693 34.399 81.626 1.00 110.37 280 GLY A N 1
ATOM 1452 C CA . GLY A 1 241 ? 91.114 33.201 81.054 1.00 108.81 280 GLY A CA 1
ATOM 1453 C C . GLY A 1 241 ? 90.000 33.569 80.090 1.00 107.90 280 GLY A C 1
ATOM 1454 O O . GLY A 1 241 ? 90.024 33.183 78.919 1.00 107.61 280 GLY A O 1
ATOM 1455 N N . LYS A 1 242 ? 89.032 34.336 80.584 1.00 106.70 281 LYS A N 1
ATOM 1456 C CA . LYS A 1 242 ? 87.891 34.759 79.786 1.00 105.71 281 LYS A CA 1
ATOM 1457 C C . LYS A 1 242 ? 88.297 35.495 78.513 1.00 105.40 281 LYS A C 1
ATOM 1458 O O . LYS A 1 242 ? 87.789 35.199 77.435 1.00 105.14 281 LYS A O 1
ATOM 1460 N N . ALA A 1 243 ? 89.207 36.455 78.636 1.00 105.51 282 ALA A N 1
ATOM 1461 C CA . ALA A 1 243 ? 89.664 37.222 77.478 1.00 105.51 282 ALA A CA 1
ATOM 1462 C C . ALA A 1 243 ? 90.308 36.289 76.458 1.00 105.96 282 ALA A C 1
ATOM 1463 O O . ALA A 1 243 ? 90.128 36.440 75.247 1.00 105.37 282 ALA A O 1
ATOM 1465 N N . LEU A 1 244 ? 91.059 35.319 76.972 1.00 106.52 283 LEU A N 1
ATOM 1466 C CA . LEU A 1 244 ? 91.748 34.339 76.147 1.00 107.15 283 LEU A CA 1
ATOM 1467 C C . LEU A 1 244 ? 90.759 33.406 75.455 1.00 108.08 283 LEU A C 1
ATOM 1468 O O . LEU A 1 244 ? 91.045 32.866 74.385 1.00 108.07 283 LEU A O 1
ATOM 1473 N N . ARG A 1 245 ? 89.592 33.237 76.072 1.00 108.97 284 ARG A N 1
ATOM 1474 C CA . ARG A 1 245 ? 88.535 32.370 75.557 1.00 109.57 284 ARG A CA 1
ATOM 1475 C C . ARG A 1 245 ? 88.774 30.917 75.947 1.00 110.06 284 ARG A C 1
ATOM 1476 O O . ARG A 1 245 ? 88.708 30.011 75.116 1.00 110.18 284 ARG A O 1
ATOM 1484 N N . ASP A 1 246 ? 89.040 30.711 77.232 1.00 110.70 285 ASP A N 1
ATOM 1485 C CA . ASP A 1 246 ? 89.292 29.383 77.781 1.00 111.65 285 ASP A CA 1
ATOM 1486 C C . ASP A 1 246 ? 88.006 28.716 78.274 1.00 112.09 285 ASP A C 1
ATOM 1487 O O . ASP A 1 246 ? 87.282 29.269 79.109 1.00 112.55 285 ASP A O 1
ATOM 1492 N N . PRO A 1 247 ? 87.701 27.518 77.747 1.00 111.95 286 PRO A N 1
ATOM 1493 C CA . PRO A 1 247 ? 86.514 26.727 78.096 1.00 111.74 286 PRO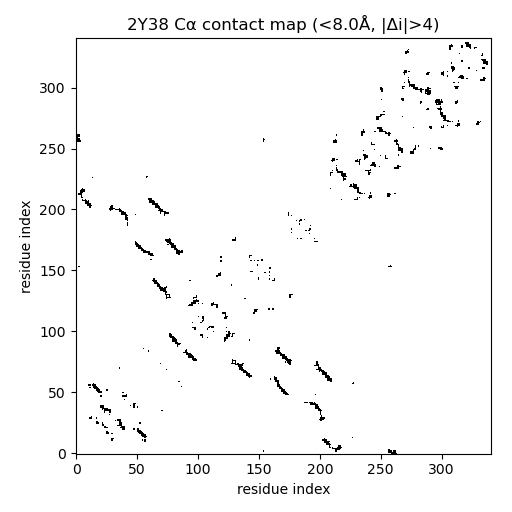 A CA 1
ATOM 1494 C C . PRO A 1 247 ? 86.409 26.245 79.553 1.00 111.64 286 PRO A C 1
ATOM 1495 O O . PRO A 1 247 ? 85.826 25.197 79.825 1.00 112.15 286 PRO A O 1
ATOM 1499 N N . THR A 1 248 ? 86.973 27.008 80.483 1.00 111.48 287 THR A N 1
ATOM 1500 C CA . THR A 1 248 ? 86.912 26.677 81.910 1.00 111.38 287 THR A CA 1
ATOM 1501 C C . THR A 1 248 ? 86.418 27.926 82.622 1.00 110.86 287 THR A C 1
ATOM 1502 O O . THR A 1 248 ? 86.176 27.938 83.836 1.00 109.70 287 THR A O 1
ATOM 1506 N N . VAL A 1 249 ? 86.276 28.980 81.828 1.00 110.54 288 VAL A N 1
ATOM 1507 C CA . VAL A 1 249 ? 85.806 30.262 82.311 1.00 110.21 288 VAL A CA 1
ATOM 1508 C C . VAL A 1 249 ? 84.604 30.702 81.477 1.00 109.51 288 VAL A C 1
ATOM 1509 O O . VAL A 1 249 ? 83.666 31.301 82.000 1.00 110.21 288 VAL A O 1
ATOM 1513 N N . THR A 1 250 ? 84.624 30.389 80.184 1.00 107.95 289 THR A N 1
ATOM 1514 C CA . THR A 1 250 ? 83.525 30.757 79.297 1.00 106.59 289 THR A CA 1
ATOM 1515 C C . THR A 1 250 ? 82.318 29.823 79.451 1.00 106.47 289 THR A C 1
ATOM 1516 O O . THR A 1 250 ? 81.240 30.090 78.919 1.00 106.40 289 THR A O 1
ATOM 1520 N N . ARG A 1 251 ? 82.507 28.731 80.189 1.00 105.96 290 ARG A N 1
ATOM 1521 C CA . ARG A 1 251 ? 81.446 27.752 80.420 1.00 104.91 290 ARG A CA 1
ATOM 1522 C C . ARG A 1 251 ? 80.852 27.929 81.809 1.00 104.54 290 ARG A C 1
ATOM 1523 O O . ARG A 1 251 ? 80.310 26.992 82.399 1.00 104.29 290 ARG A O 1
ATOM 1525 N N . ARG A 1 252 ? 80.978 29.139 82.336 1.00 104.23 291 ARG A N 1
ATOM 1526 C CA . ARG A 1 252 ? 80.430 29.454 83.644 1.00 104.08 291 ARG A CA 1
ATOM 1527 C C . ARG A 1 252 ? 80.010 30.917 83.615 1.00 102.65 291 ARG A C 1
ATOM 1528 O O . ARG A 1 252 ? 79.916 31.571 84.653 1.00 102.48 291 ARG A O 1
ATOM 1536 N N . TYR A 1 253 ? 79.764 31.413 82.403 1.00 100.91 292 TYR A N 1
ATOM 1537 C CA . TYR A 1 253 ? 79.345 32.792 82.172 1.00 99.40 292 TYR A CA 1
ATOM 1538 C C . TYR A 1 253 ? 78.189 32.832 81.170 1.00 97.95 292 TYR A C 1
ATOM 1539 O O . TYR A 1 253 ? 78.348 32.460 80.004 1.00 97.22 292 TYR A O 1
ATOM 1548 N N . TYR A 1 254 ? 77.031 33.287 81.649 1.00 96.42 293 TYR A N 1
ATOM 1549 C CA . TYR A 1 254 ? 75.798 33.380 80.855 1.00 94.32 293 TYR A CA 1
ATOM 1550 C C . TYR A 1 254 ? 74.783 34.265 81.592 1.00 93.17 293 TYR A C 1
ATOM 1551 O O . TYR A 1 254 ? 75.133 34.949 82.554 1.00 94.18 293 TYR A O 1
ATOM 1560 N N . TYR A 1 255 ? 73.528 34.237 81.151 1.00 90.99 294 TYR A N 1
ATOM 1561 C CA . TYR A 1 255 ? 72.473 35.034 81.783 1.00 89.14 294 TYR A CA 1
ATOM 1562 C C . TYR A 1 255 ? 71.347 34.138 82.308 1.00 87.97 294 TYR A C 1
ATOM 1563 O O . TYR A 1 255 ? 70.969 33.170 81.652 1.00 88.05 294 TYR A O 1
ATOM 1572 N N . SER A 1 256 ? 70.802 34.465 83.478 1.00 86.28 295 SER A N 1
ATOM 1573 C CA . SER A 1 256 ? 69.720 33.667 84.052 1.00 84.59 295 SER A CA 1
ATOM 1574 C C . SER A 1 256 ? 68.606 34.467 84.705 1.00 83.67 295 SER A C 1
ATOM 1575 O O . SER A 1 256 ? 68.784 35.023 85.790 1.00 84.18 295 SER A O 1
ATOM 1578 N N . ILE A 1 257 ? 67.451 34.516 84.052 1.00 81.78 296 ILE A N 1
ATOM 1579 C CA . ILE A 1 257 ? 66.311 35.222 84.621 1.00 79.80 296 ILE A CA 1
ATOM 1580 C C . ILE A 1 257 ? 65.274 34.177 84.999 1.00 79.09 296 ILE A C 1
ATOM 1581 O O . ILE A 1 257 ? 64.969 33.287 84.203 1.00 78.92 296 ILE A O 1
ATOM 1586 N N . LYS A 1 258 ? 64.735 34.277 86.208 1.00 77.83 297 LYS A N 1
ATOM 1587 C CA . LYS A 1 258 ? 63.724 33.325 86.642 1.00 77.07 297 LYS A CA 1
ATOM 1588 C C . LYS A 1 258 ? 62.398 34.025 86.927 1.00 77.00 297 LYS A C 1
ATOM 1589 O O . LYS A 1 258 ? 61.459 33.401 87.430 1.00 77.67 297 LYS A O 1
ATOM 1595 N N . ASP A 1 259 ? 62.318 35.313 86.595 1.00 75.76 298 ASP A N 1
ATOM 1596 C CA . ASP A 1 259 ? 61.100 36.073 86.840 1.00 73.45 298 ASP A CA 1
ATOM 1597 C C . ASP A 1 259 ? 61.189 37.533 86.404 1.00 72.04 298 ASP A C 1
ATOM 1598 O O . ASP A 1 259 ? 62.045 38.269 86.878 1.00 73.29 298 ASP A O 1
ATOM 1603 N N . ILE A 1 260 ? 60.315 37.953 85.495 1.00 69.52 299 ILE A N 1
ATOM 1604 C CA . ILE A 1 260 ? 60.292 39.350 85.066 1.00 67.08 299 ILE A CA 1
ATOM 1605 C C . ILE A 1 260 ? 58.911 39.863 85.462 1.00 67.22 299 ILE A C 1
ATOM 1606 O O . ILE A 1 260 ? 57.903 39.445 84.896 1.00 68.10 299 ILE A O 1
ATOM 1611 N N . SER A 1 261 ? 58.860 40.761 86.438 1.00 66.02 300 SER A N 1
ATOM 1612 C CA . SER A 1 261 ? 57.587 41.287 86.900 1.00 64.24 300 SER A CA 1
ATOM 1613 C C . SER A 1 261 ? 57.452 42.790 86.696 1.00 63.51 300 SER A C 1
ATOM 1614 O O . SER A 1 261 ? 58.107 43.572 87.378 1.00 65.14 300 SER A O 1
ATOM 1617 N N . ILE A 1 262 ? 56.583 43.189 85.771 1.00 61.84 301 ILE A N 1
ATOM 1618 C CA . ILE A 1 262 ? 56.362 44.599 85.473 1.00 61.09 301 ILE A CA 1
ATOM 1619 C C . ILE A 1 262 ? 55.072 45.149 86.067 1.00 61.00 301 ILE A C 1
ATOM 1620 O O . ILE A 1 262 ? 53.982 44.791 85.629 1.00 62.20 301 ILE A O 1
ATOM 1625 N N . GLY A 1 263 ? 55.195 46.037 87.046 1.00 59.62 302 GLY A N 1
ATOM 1626 C CA . GLY A 1 263 ? 54.015 46.606 87.663 1.00 58.29 302 GLY A CA 1
ATOM 1627 C C . GLY A 1 263 ? 53.517 47.800 86.879 1.00 58.57 302 GLY A C 1
ATOM 1628 O O . GLY A 1 263 ? 54.247 48.777 86.701 1.00 60.27 302 GLY A O 1
ATOM 1629 N N . GLY A 1 264 ? 52.277 47.729 86.406 1.00 57.04 303 GLY A N 1
ATOM 1630 C CA . GLY A 1 264 ? 51.721 48.826 85.640 1.00 54.55 303 GLY A CA 1
ATOM 1631 C C . GLY A 1 264 ? 50.213 48.878 85.707 1.00 53.00 303 GLY A C 1
ATOM 1632 O O . GLY A 1 264 ? 49.586 48.122 86.457 1.00 53.22 303 GLY A O 1
ATOM 1633 N N . ARG A 1 265 ? 49.622 49.761 84.911 1.00 50.01 304 ARG A N 1
ATOM 1634 C CA . ARG A 1 265 ? 48.179 49.896 84.909 1.00 48.64 304 ARG A CA 1
ATOM 1635 C C . ARG A 1 265 ? 47.620 50.473 83.600 1.00 47.92 304 ARG A C 1
ATOM 1636 O O . ARG A 1 265 ? 48.362 51.018 82.787 1.00 46.02 304 ARG A O 1
ATOM 1644 N N . CYS A 1 266 ? 46.310 50.337 83.401 1.00 47.02 305 CYS A N 1
ATOM 1645 C CA . CYS A 1 266 ? 45.671 50.853 82.205 1.00 46.26 305 CYS A CA 1
ATOM 1646 C C . CYS A 1 266 ? 45.845 52.360 82.119 1.00 45.26 305 CYS A C 1
ATOM 1647 O O . CYS A 1 266 ? 46.062 53.025 83.130 1.00 46.53 305 CYS A O 1
ATOM 1650 N N . VAL A 1 267 ? 45.745 52.900 80.910 1.00 41.87 306 VAL A N 1
ATOM 1651 C CA . VAL A 1 267 ? 45.838 54.333 80.721 1.00 38.80 306 VAL A CA 1
ATOM 1652 C C . VAL A 1 267 ? 44.409 54.823 80.603 1.00 40.79 306 VAL A C 1
ATOM 1653 O O . VAL A 1 267 ? 43.700 54.400 79.695 1.00 41.89 306 VAL A O 1
ATOM 1657 N N . CYS A 1 268 ? 43.963 55.695 81.502 1.00 41.11 307 CYS A N 1
ATOM 1658 C CA . CYS A 1 268 ? 42.595 56.166 81.385 1.00 42.24 307 CYS A CA 1
ATOM 1659 C C . CYS A 1 268 ? 42.452 57.657 81.608 1.00 43.22 307 CYS A C 1
ATOM 1660 O O . CYS A 1 268 ? 41.343 58.175 81.785 1.00 45.80 307 CYS A O 1
ATOM 1663 N N . HIS A 1 269 ? 43.576 58.358 81.594 1.00 42.24 308 HIS A N 1
ATOM 1664 C CA . HIS A 1 269 ? 43.558 59.808 81.754 1.00 41.17 308 HIS A CA 1
ATOM 1665 C C . HIS A 1 269 ? 42.816 60.322 82.995 1.00 41.20 308 HIS A C 1
ATOM 1666 O O . HIS A 1 269 ? 42.306 61.449 83.009 1.00 40.68 308 HIS A O 1
ATOM 1673 N N . GLY A 1 270 ? 42.783 59.486 84.037 1.00 42.02 309 GLY A N 1
ATOM 1674 C CA . GLY A 1 270 ? 42.158 59.848 85.301 1.00 42.57 309 GLY A CA 1
ATOM 1675 C C . GLY A 1 270 ? 40.651 59.760 85.325 1.00 44.12 309 GLY A C 1
ATOM 1676 O O . GLY A 1 270 ? 40.003 60.273 86.241 1.00 45.22 309 GLY A O 1
ATOM 1677 N N . HIS A 1 271 ? 40.085 59.090 84.330 1.00 43.11 310 HIS A N 1
ATOM 1678 C CA . HIS A 1 271 ? 38.648 58.974 84.244 1.00 41.26 310 HIS A CA 1
ATOM 1679 C C . HIS A 1 271 ? 38.129 57.575 84.556 1.00 41.60 310 HIS A C 1
ATOM 1680 O O . HIS A 1 271 ? 36.978 57.247 84.266 1.00 42.79 310 HIS A O 1
ATOM 1687 N N . ALA A 1 272 ? 38.950 56.746 85.177 1.00 41.81 311 ALA A N 1
ATOM 1688 C CA . ALA A 1 272 ? 38.482 55.406 85.477 1.00 43.49 311 ALA A CA 1
ATOM 1689 C C . ALA A 1 272 ? 39.319 54.732 86.534 1.00 44.72 311 ALA A C 1
ATOM 1690 O O . ALA A 1 272 ? 40.523 54.913 86.576 1.00 44.73 311 ALA A O 1
ATOM 1692 N N . ASP A 1 273 ? 38.687 53.936 87.384 1.00 47.27 312 ASP A N 1
ATOM 1693 C CA . ASP A 1 273 ? 39.442 53.236 88.412 1.00 48.79 312 ASP A CA 1
ATOM 1694 C C . ASP A 1 273 ? 39.277 51.736 88.279 1.00 48.66 312 ASP A C 1
ATOM 1695 O O . ASP A 1 273 ? 39.517 50.993 89.224 1.00 50.34 312 ASP A O 1
ATOM 1700 N N . VAL A 1 274 ? 38.835 51.295 87.110 1.00 47.58 313 VAL A N 1
ATOM 1701 C CA . VAL A 1 274 ? 38.707 49.871 86.839 1.00 47.65 313 VAL A CA 1
ATOM 1702 C C . VAL A 1 274 ? 38.700 49.624 85.333 1.00 49.27 313 VAL A C 1
ATOM 1703 O O . VAL A 1 274 ? 38.063 50.366 84.587 1.00 49.27 313 VAL A O 1
ATOM 1707 N N . CYS A 1 275 ? 39.460 48.625 84.885 1.00 50.76 314 CYS A N 1
ATOM 1708 C CA . CYS A 1 275 ? 39.509 48.273 83.458 1.00 54.73 314 CYS A CA 1
ATOM 1709 C C . CYS A 1 275 ? 39.664 46.758 83.368 1.00 54.50 314 CYS A C 1
ATOM 1710 O O . CYS A 1 275 ? 40.628 46.189 83.871 1.00 55.79 314 CYS A O 1
ATOM 1713 N N . ASP A 1 276 ? 38.689 46.099 82.761 1.00 54.93 315 ASP A N 1
ATOM 1714 C CA . ASP A 1 276 ? 38.752 44.659 82.621 1.00 55.94 315 ASP A CA 1
ATOM 1715 C C . ASP A 1 276 ? 38.707 44.321 81.154 1.00 54.86 315 ASP A C 1
ATOM 1716 O O . ASP A 1 276 ? 38.825 45.205 80.301 1.00 54.64 315 ASP A O 1
ATOM 1721 N N . ALA A 1 277 ? 38.530 43.035 80.870 1.00 51.51 316 ALA A N 1
ATOM 1722 C CA . ALA A 1 277 ? 38.448 42.556 79.504 1.00 47.90 316 ALA A CA 1
ATOM 1723 C C . ALA A 1 277 ? 36.979 42.417 79.137 1.00 47.01 316 ALA A C 1
ATOM 1724 O O . ALA A 1 277 ? 36.261 41.625 79.763 1.00 46.89 316 ALA A O 1
ATOM 1726 N N . LYS A 1 278 ? 36.533 43.185 78.140 1.00 43.59 317 LYS A N 1
ATOM 1727 C CA . LYS A 1 278 ? 35.140 43.123 77.690 1.00 41.46 317 LYS A CA 1
ATOM 1728 C C . LYS A 1 278 ? 34.813 41.794 77.001 1.00 41.06 317 LYS A C 1
ATOM 1729 O O . LYS A 1 278 ? 33.692 41.323 77.066 1.00 41.13 317 LYS A O 1
ATOM 1731 N N . ASP A 1 279 ? 35.809 41.176 76.380 1.00 41.45 318 ASP A N 1
ATOM 1732 C CA . ASP A 1 279 ? 35.612 39.943 75.638 1.00 42.05 318 ASP A CA 1
ATOM 1733 C C . ASP A 1 279 ? 36.367 38.743 76.216 1.00 44.09 318 ASP A C 1
ATOM 1734 O O . ASP A 1 279 ? 37.585 38.674 76.128 1.00 44.48 318 ASP A O 1
ATOM 1739 N N . PRO A 1 280 ? 35.651 37.754 76.763 1.00 46.06 319 PRO A N 1
ATOM 1740 C CA . PRO A 1 280 ? 36.287 36.562 77.351 1.00 47.77 319 PRO A CA 1
ATOM 1741 C C . PRO A 1 280 ? 37.240 35.908 76.378 1.00 50.34 319 PRO A C 1
ATOM 1742 O O . PRO A 1 280 ? 38.218 35.283 76.775 1.00 51.98 319 PRO A O 1
ATOM 1746 N N . LEU A 1 281 ? 36.929 36.039 75.096 1.00 51.32 320 LEU A N 1
ATOM 1747 C CA . LEU A 1 281 ? 37.739 35.453 74.052 1.00 51.13 320 LEU A CA 1
ATOM 1748 C C . LEU A 1 281 ? 39.047 36.192 73.808 1.00 51.19 320 LEU A C 1
ATOM 1749 O O . LEU A 1 281 ? 39.948 35.656 73.186 1.00 52.88 320 LEU A O 1
ATOM 1754 N N . ASP A 1 282 ? 39.150 37.419 74.296 1.00 51.43 321 ASP A N 1
ATOM 1755 C CA . ASP A 1 282 ? 40.353 38.243 74.125 1.00 51.98 321 ASP A CA 1
ATOM 1756 C C . ASP A 1 282 ? 40.672 38.745 75.546 1.00 51.58 321 ASP A C 1
ATOM 1757 O O . ASP A 1 282 ? 40.763 39.951 75.802 1.00 52.27 321 ASP A O 1
ATOM 1762 N N . PRO A 1 283 ? 40.856 37.805 76.484 1.00 49.99 322 PRO A N 1
ATOM 1763 C CA . PRO A 1 283 ? 41.144 38.006 77.903 1.00 49.04 322 PRO A CA 1
ATOM 1764 C C . PRO A 1 283 ? 42.209 39.005 78.283 1.00 49.37 322 PRO A C 1
ATOM 1765 O O . PRO A 1 283 ? 42.283 39.403 79.441 1.00 49.34 322 PRO A O 1
ATOM 1769 N N . PHE A 1 284 ? 43.039 39.415 77.332 1.00 50.33 323 PHE A N 1
ATOM 1770 C CA . PHE A 1 284 ? 44.092 40.363 77.670 1.00 50.61 323 PHE A CA 1
ATOM 1771 C C . PHE A 1 284 ? 43.932 41.780 77.141 1.00 49.19 323 PHE A C 1
ATOM 1772 O O . PHE A 1 284 ? 44.702 42.660 77.504 1.00 50.25 323 PHE A O 1
ATOM 1780 N N . ARG A 1 285 ? 42.937 42.026 76.301 1.00 47.53 324 ARG A N 1
ATOM 1781 C CA . ARG A 1 285 ? 42.742 43.385 75.823 1.00 47.90 324 ARG A CA 1
ATOM 1782 C C . ARG A 1 285 ? 41.803 44.079 76.803 1.00 48.19 324 ARG A C 1
ATOM 1783 O O . ARG A 1 285 ? 40.607 43.796 76.853 1.00 50.54 324 ARG A O 1
ATOM 1791 N N . LEU A 1 286 ? 42.344 45.000 77.583 1.00 45.40 325 LEU A N 1
ATOM 1792 C CA . LEU A 1 286 ? 41.541 45.665 78.585 1.00 42.40 325 LEU A CA 1
ATOM 1793 C C . LEU A 1 286 ? 40.943 46.955 78.075 1.00 41.20 325 LEU A C 1
ATOM 1794 O O . LEU A 1 286 ? 41.465 47.551 77.160 1.00 40.62 325 LEU A O 1
ATOM 1799 N N . GLN A 1 287 ? 39.845 47.383 78.682 1.00 42.67 326 GLN A N 1
ATOM 1800 C CA . GLN A 1 287 ? 39.184 48.621 78.306 1.00 44.40 326 GLN A CA 1
ATOM 1801 C C . GLN A 1 287 ? 38.728 49.361 79.574 1.00 45.28 326 GLN A C 1
ATOM 1802 O O . GLN A 1 287 ? 38.135 48.763 80.481 1.00 45.73 326 GLN A O 1
ATOM 1808 N N . CYS A 1 288 ? 39.018 50.658 79.652 1.00 44.09 327 CYS A N 1
ATOM 1809 C CA . CYS A 1 288 ? 38.627 51.449 80.816 1.00 42.98 327 CYS A CA 1
ATOM 1810 C C . CYS A 1 288 ? 37.116 51.528 80.997 1.00 42.18 327 CYS A C 1
ATOM 1811 O O . CYS A 1 288 ? 36.368 51.613 80.029 1.00 44.32 327 CYS A O 1
ATOM 1814 N N . ALA A 1 289 ? 36.667 51.520 82.241 1.00 40.59 328 ALA A N 1
ATOM 1815 C CA . ALA A 1 289 ? 35.251 51.660 82.537 1.00 37.84 328 ALA A CA 1
ATOM 1816 C C . ALA A 1 289 ? 35.155 53.162 82.751 1.00 39.31 328 ALA A C 1
ATOM 1817 O O . ALA A 1 289 ? 35.089 53.646 83.878 1.00 39.94 328 ALA A O 1
ATOM 1819 N N . CYS A 1 290 ? 35.170 53.906 81.654 1.00 42.10 329 CYS A N 1
ATOM 1820 C CA . CYS A 1 290 ? 35.150 55.361 81.730 1.00 44.69 329 CYS A CA 1
ATOM 1821 C C . CYS A 1 290 ? 34.009 56.020 82.483 1.00 44.04 329 CYS A C 1
ATOM 1822 O O . CYS A 1 290 ? 32.876 55.563 82.457 1.00 43.19 329 CYS A O 1
ATOM 1825 N N . GLN A 1 291 ? 34.355 57.101 83.174 1.00 44.82 330 GLN A N 1
ATOM 1826 C CA . GLN A 1 291 ? 33.419 57.901 83.959 1.00 44.50 330 GLN A CA 1
ATOM 1827 C C . GLN A 1 291 ? 33.575 59.364 83.540 1.00 45.32 330 GLN A C 1
ATOM 1828 O O . GLN A 1 291 ? 34.230 59.675 82.549 1.00 46.56 330 GLN A O 1
ATOM 1834 N N . HIS A 1 292 ? 32.981 60.275 84.285 1.00 45.74 331 HIS A N 1
ATOM 1835 C CA . HIS A 1 292 ? 33.102 61.675 83.916 1.00 47.42 331 HIS A CA 1
ATOM 1836 C C . HIS A 1 292 ? 32.549 61.940 82.517 1.00 48.06 331 HIS A C 1
ATOM 1837 O O . HIS A 1 292 ? 32.958 62.889 81.856 1.00 49.84 331 HIS A O 1
ATOM 1844 N N . ASN A 1 293 ? 31.607 61.110 82.078 1.00 47.40 332 ASN A N 1
ATOM 1845 C CA . ASN A 1 293 ? 31.003 61.261 80.765 1.00 44.71 332 ASN A CA 1
ATOM 1846 C C . ASN A 1 293 ? 31.992 61.139 79.613 1.00 46.54 332 ASN A C 1
ATOM 1847 O O . ASN A 1 293 ? 31.725 61.607 78.503 1.00 48.59 332 ASN A O 1
ATOM 1852 N N . THR A 1 294 ? 33.142 60.532 79.870 1.00 44.25 333 THR A N 1
ATOM 1853 C CA . THR A 1 294 ? 34.107 60.362 78.820 1.00 42.53 333 THR A CA 1
ATOM 1854 C C . THR A 1 294 ? 33.751 59.058 78.144 1.00 41.84 333 THR A C 1
ATOM 1855 O O . THR A 1 294 ? 32.935 58.291 78.655 1.00 40.27 333 THR A O 1
ATOM 1859 N N . CYS A 1 295 ? 34.366 58.821 76.993 1.00 43.49 334 CYS A N 1
ATOM 1860 C CA . CYS A 1 295 ? 34.145 57.630 76.180 1.00 45.14 334 CYS A CA 1
ATOM 1861 C C . CYS A 1 295 ? 35.477 57.324 75.481 1.00 44.67 334 CYS A C 1
ATOM 1862 O O . CYS A 1 295 ? 36.384 58.162 75.487 1.00 42.57 334 CYS A O 1
ATOM 1865 N N . GLY A 1 296 ? 35.604 56.124 74.909 1.00 44.67 335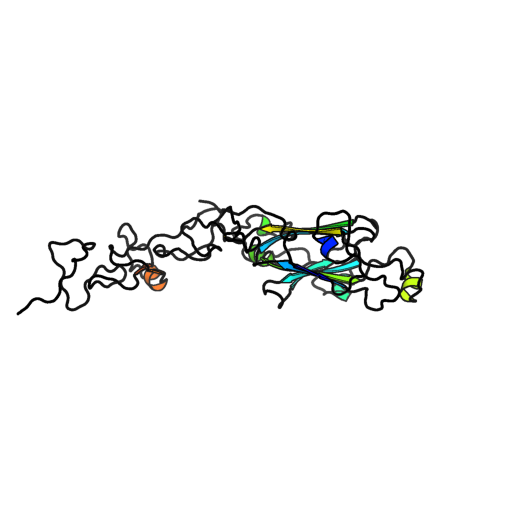 GLY A N 1
ATOM 1866 C CA . GLY A 1 296 ? 36.823 55.754 74.215 1.00 44.61 335 GLY A CA 1
ATOM 1867 C C . GLY A 1 296 ? 37.554 54.560 74.798 1.00 47.39 335 GLY A C 1
ATOM 1868 O O . GLY A 1 296 ? 38.375 53.904 74.134 1.00 46.71 335 GLY A O 1
ATOM 1869 N N . GLY A 1 297 ? 37.281 54.258 76.057 1.00 48.91 336 GLY A N 1
ATOM 1870 C CA . GLY A 1 297 ? 37.965 53.121 76.642 1.00 49.73 336 GLY A CA 1
ATOM 1871 C C . GLY A 1 297 ? 39.439 53.456 76.675 1.00 46.89 336 GLY A C 1
ATOM 1872 O O . GLY A 1 297 ? 40.290 52.633 76.399 1.00 46.43 336 GLY A O 1
ATOM 1873 N N . SER A 1 298 ? 39.694 54.709 77.014 1.00 45.35 337 SER A N 1
ATOM 1874 C CA . SER A 1 298 ? 41.011 55.305 77.147 1.00 45.07 337 SER A CA 1
ATOM 1875 C C . SER A 1 298 ? 40.512 56.614 77.719 1.00 45.22 337 SER A C 1
ATOM 1876 O O . SER A 1 298 ? 41.260 57.440 78.236 1.00 46.19 337 SER A O 1
ATOM 1879 N N . CYS A 1 299 ? 39.197 56.758 77.627 1.00 43.39 338 CYS A N 1
ATOM 1880 C CA . CYS A 1 299 ? 38.488 57.926 78.104 1.00 42.89 338 CYS A CA 1
ATOM 1881 C C . CYS A 1 299 ? 39.136 59.154 77.557 1.00 42.95 338 CYS A C 1
ATOM 1882 O O . CYS A 1 299 ? 39.135 60.187 78.210 1.00 44.06 338 CYS A O 1
ATOM 1885 N N . ASP A 1 300 ? 39.680 59.035 76.346 1.00 45.02 339 ASP A N 1
ATOM 1886 C CA . ASP A 1 300 ? 40.344 60.148 75.669 1.00 47.35 339 ASP A CA 1
ATOM 1887 C C . ASP A 1 300 ? 39.416 61.082 74.902 1.00 46.93 339 ASP A C 1
ATOM 1888 O O . ASP A 1 300 ? 39.869 62.068 74.333 1.00 47.67 339 ASP A O 1
ATOM 1893 N N . ARG A 1 301 ? 38.121 60.786 74.888 1.00 46.07 340 ARG A N 1
ATOM 1894 C CA . ARG A 1 301 ? 37.168 61.671 74.225 1.00 46.49 340 ARG A CA 1
ATOM 1895 C C . ARG A 1 301 ? 35.870 61.733 75.005 1.00 47.58 340 ARG A C 1
ATOM 1896 O O . ARG A 1 301 ? 35.609 60.883 75.854 1.00 47.60 340 ARG A O 1
ATOM 1904 N N . CYS A 1 302 ? 35.067 62.752 74.718 1.00 48.11 341 CYS A N 1
ATOM 1905 C CA . CYS A 1 302 ? 33.790 62.928 75.370 1.00 48.94 341 CYS A CA 1
ATOM 1906 C C . CYS A 1 302 ? 32.778 62.004 74.716 1.00 48.64 341 CYS A C 1
ATOM 1907 O O . CYS A 1 302 ? 33.038 61.436 73.666 1.00 50.35 341 CYS A O 1
ATOM 1910 N N . CYS A 1 303 ? 31.626 61.843 75.345 1.00 47.55 342 CYS A N 1
ATOM 1911 C CA . CYS A 1 303 ? 30.587 60.991 74.805 1.00 45.15 342 CYS A CA 1
ATOM 1912 C C . CYS A 1 303 ? 29.596 61.817 73.998 1.00 43.66 342 CYS A C 1
ATOM 1913 O O . CYS A 1 303 ? 29.391 63.020 74.260 1.00 41.91 342 CYS A O 1
ATOM 1916 N N . PRO A 1 304 ? 28.944 61.175 73.017 1.00 41.03 343 PRO A N 1
ATOM 1917 C CA . PRO A 1 304 ? 27.968 61.878 72.186 1.00 39.38 343 PRO A CA 1
ATOM 1918 C C . PRO A 1 304 ? 27.033 62.629 73.106 1.00 41.56 343 PRO A C 1
ATOM 1919 O O . PRO A 1 304 ? 26.474 62.047 74.029 1.00 43.23 343 PRO A O 1
ATOM 1923 N N . GLY A 1 305 ? 26.885 63.924 72.868 1.00 44.55 344 GLY A N 1
ATOM 1924 C CA . GLY A 1 305 ? 26.002 64.728 73.687 1.00 44.76 344 GLY A CA 1
ATOM 1925 C C . GLY A 1 305 ? 26.772 65.590 74.662 1.00 46.50 344 GLY A C 1
ATOM 1926 O O . GLY A 1 305 ? 26.243 66.586 75.164 1.00 46.92 344 GLY A O 1
ATOM 1927 N N . PHE A 1 306 ? 28.026 65.230 74.928 1.00 45.83 345 PHE A N 1
ATOM 1928 C CA . PHE A 1 306 ? 28.818 66.003 75.877 1.00 45.36 345 PHE A CA 1
ATOM 1929 C C . PHE A 1 306 ? 30.012 66.744 75.270 1.00 45.36 345 PHE A C 1
ATOM 1930 O O . PHE A 1 306 ? 31.163 66.347 75.471 1.00 46.48 345 PHE A O 1
ATOM 1938 N N . ASN A 1 307 ? 29.768 67.837 74.564 1.00 45.02 346 ASN A N 1
ATOM 1939 C CA . ASN A 1 307 ? 30.891 68.564 73.983 1.00 44.69 346 ASN A CA 1
ATOM 1940 C C . ASN A 1 307 ? 30.936 70.071 74.242 1.00 46.00 346 ASN A C 1
ATOM 1941 O O . ASN A 1 307 ? 31.731 70.771 73.628 1.00 45.92 346 ASN A O 1
ATOM 1946 N N . GLN A 1 308 ? 30.108 70.577 75.153 1.00 47.43 347 GLN A N 1
ATOM 1947 C CA . GLN A 1 308 ? 30.130 72.006 75.439 1.00 50.86 347 GLN A CA 1
ATOM 1948 C C . GLN A 1 308 ? 31.538 72.507 75.728 1.00 53.37 347 GLN A C 1
ATOM 1949 O O . GLN A 1 308 ? 31.884 73.621 75.348 1.00 55.82 347 GLN A O 1
ATOM 1955 N N . GLN A 1 309 ? 32.343 71.695 76.410 1.00 55.41 348 GLN A N 1
ATOM 1956 C CA . GLN A 1 309 ? 33.716 72.068 76.738 1.00 56.73 348 GLN A CA 1
ATOM 1957 C C . GLN A 1 309 ? 34.698 71.155 76.027 1.00 56.74 348 GLN A C 1
ATOM 1958 O O . GLN A 1 309 ? 34.315 70.126 75.485 1.00 58.49 348 GLN A O 1
ATOM 1964 N N . PRO A 1 310 ? 35.985 71.515 76.016 1.00 56.41 349 PRO A N 1
ATOM 1965 C CA . PRO A 1 310 ? 36.937 70.634 75.336 1.00 55.93 349 PRO A CA 1
ATOM 1966 C C . PRO A 1 310 ? 37.230 69.473 76.275 1.00 55.51 349 PRO A C 1
ATOM 1967 O O . PRO A 1 310 ? 36.985 69.575 77.475 1.00 55.74 349 PRO A O 1
ATOM 1971 N N . TRP A 1 311 ? 37.754 68.379 75.744 1.00 54.18 350 TRP A N 1
ATOM 1972 C CA . TRP A 1 311 ? 38.065 67.232 76.585 1.00 54.33 350 TRP A CA 1
ATOM 1973 C C . TRP A 1 311 ? 39.330 67.490 77.391 1.00 56.08 350 TRP A C 1
ATOM 1974 O O . TRP A 1 311 ? 40.212 68.213 76.938 1.00 57.43 350 TRP A O 1
ATOM 1985 N N . LYS A 1 312 ? 39.420 66.899 78.580 1.00 56.75 351 LYS A N 1
ATOM 1986 C CA . LYS A 1 312 ? 40.609 67.064 79.420 1.00 56.59 351 LYS A CA 1
ATOM 1987 C C . LYS A 1 312 ? 40.863 65.871 80.328 1.00 55.93 351 LYS A C 1
ATOM 1988 O O . LYS A 1 312 ? 39.938 65.172 80.735 1.00 58.66 351 LYS A O 1
ATOM 1994 N N . PRO A 1 313 ? 42.128 65.596 80.636 1.00 54.12 352 PRO A N 1
ATOM 1995 C CA . PRO A 1 313 ? 42.356 64.461 81.532 1.00 53.70 352 PRO A CA 1
ATOM 1996 C C . PRO A 1 313 ? 42.043 65.002 82.922 1.00 53.64 352 PRO A C 1
ATOM 1997 O O . PRO A 1 313 ? 42.029 66.216 83.116 1.00 52.86 352 PRO A O 1
ATOM 2001 N N . ALA A 1 314 ? 41.772 64.125 83.880 1.00 54.61 353 ALA A N 1
ATOM 2002 C CA . ALA A 1 314 ? 41.428 64.570 85.233 1.00 55.18 353 ALA A CA 1
ATOM 2003 C C . ALA A 1 314 ? 42.623 64.921 86.105 1.00 56.20 353 ALA A C 1
ATOM 2004 O O . ALA A 1 314 ? 43.633 64.216 86.107 1.00 55.85 353 ALA A O 1
ATOM 2006 N N . THR A 1 315 ? 42.510 66.023 86.840 1.00 58.17 354 THR A N 1
ATOM 2007 C CA . THR A 1 315 ? 43.575 66.431 87.750 1.00 60.35 354 THR A CA 1
ATOM 2008 C C . THR A 1 315 ? 43.065 66.313 89.169 1.00 62.53 354 THR A C 1
ATOM 2009 O O . THR A 1 315 ? 41.877 66.111 89.415 1.00 63.40 354 THR A O 1
ATOM 2013 N N . THR A 1 316 ? 43.984 66.463 90.105 1.00 65.27 355 THR A N 1
ATOM 2014 C CA . THR A 1 316 ? 43.663 66.394 91.514 1.00 66.22 355 THR A CA 1
ATOM 2015 C C . THR A 1 316 ? 42.531 67.363 91.857 1.00 67.06 355 THR A C 1
ATOM 2016 O O . THR A 1 316 ? 41.642 67.047 92.650 1.00 66.04 355 THR A O 1
ATOM 2020 N N . ASP A 1 317 ? 42.564 68.533 91.228 1.00 68.87 356 ASP A N 1
ATOM 2021 C CA . ASP A 1 317 ? 41.583 69.586 91.482 1.00 71.90 356 ASP A CA 1
ATOM 2022 C C . ASP A 1 317 ? 40.182 69.343 90.945 1.00 72.21 356 ASP A C 1
ATOM 2023 O O . ASP A 1 317 ? 39.197 69.391 91.695 1.00 72.42 356 ASP A O 1
ATOM 2028 N N . SER A 1 318 ? 40.079 69.091 89.646 1.00 71.47 357 SER A N 1
ATOM 2029 C CA . SER A 1 318 ? 38.765 68.870 89.068 1.00 70.64 357 SER A CA 1
ATOM 2030 C C . SER A 1 318 ? 38.657 67.573 88.307 1.00 68.88 357 SER A C 1
ATOM 2031 O O . SER A 1 318 ? 39.644 67.044 87.793 1.00 67.68 357 SER A O 1
ATOM 2034 N N . ALA A 1 319 ? 37.435 67.063 88.245 1.00 67.47 358 ALA A N 1
ATOM 2035 C CA . ALA A 1 319 ? 37.176 65.844 87.509 1.00 66.52 358 ALA A CA 1
ATOM 2036 C C . ALA A 1 319 ? 37.300 66.189 86.030 1.00 65.46 358 ALA A C 1
ATOM 2037 O O . ALA A 1 319 ? 37.683 65.346 85.223 1.00 65.97 358 ALA A O 1
ATOM 2039 N N . ASN A 1 320 ? 36.986 67.436 85.684 1.00 63.53 359 ASN A N 1
ATOM 2040 C CA . ASN A 1 320 ? 37.046 67.867 84.304 1.00 63.08 359 ASN A CA 1
ATOM 2041 C C . ASN A 1 320 ? 36.101 67.036 83.457 1.00 63.79 359 ASN A C 1
ATOM 2042 O O . ASN A 1 320 ? 36.406 66.722 82.309 1.00 64.65 359 ASN A O 1
ATOM 2047 N N . GLU A 1 321 ? 34.957 66.661 84.003 1.00 63.52 360 GLU A N 1
ATOM 2048 C CA . GLU A 1 321 ? 34.057 65.851 83.218 1.00 62.80 360 GLU A CA 1
ATOM 2049 C C . GLU A 1 321 ? 33.391 66.634 82.104 1.00 62.88 360 GLU A C 1
ATOM 2050 O O . GLU A 1 321 ? 33.188 67.848 82.201 1.00 60.97 360 GLU A O 1
ATOM 2056 N N . CYS A 1 322 ? 33.083 65.921 81.026 1.00 62.75 361 CYS A N 1
ATOM 2057 C CA . CYS A 1 322 ? 32.454 66.509 79.860 1.00 62.69 361 CYS A CA 1
ATOM 2058 C C . CYS A 1 322 ? 31.078 67.092 80.172 1.00 62.26 361 CYS A C 1
ATOM 2059 O O . CYS A 1 322 ? 30.300 66.520 80.927 1.00 60.13 361 CYS A O 1
ATOM 2062 N N . GLN A 1 323 ? 30.796 68.246 79.581 1.00 63.31 362 GLN A N 1
ATOM 2063 C CA . GLN A 1 323 ? 29.535 68.936 79.779 1.00 64.51 362 GLN A CA 1
ATOM 2064 C C . GLN A 1 323 ? 28.615 68.644 78.587 1.00 65.17 362 GLN A C 1
ATOM 2065 O O . GLN A 1 323 ? 29.078 68.356 77.486 1.00 66.18 362 GLN A O 1
ATOM 2071 N N . SER A 1 324 ? 27.309 68.704 78.805 1.00 64.39 363 SER A N 1
ATOM 2072 C CA . SER A 1 324 ? 26.370 68.428 77.733 1.00 63.63 363 SER A CA 1
ATOM 2073 C C . SER A 1 324 ? 26.035 69.665 76.908 1.00 64.80 363 SER A C 1
ATOM 2074 O O . SER A 1 324 ? 25.726 70.724 77.457 1.00 64.79 363 SER A O 1
ATOM 2077 N N . CYS A 1 325 ? 26.097 69.531 75.584 1.00 65.96 364 CYS A N 1
ATOM 2078 C CA . CYS A 1 325 ? 25.764 70.645 74.700 1.00 65.68 364 CYS A CA 1
ATOM 2079 C C . CYS A 1 325 ? 24.228 70.752 74.709 1.00 63.11 364 CYS A C 1
ATOM 2080 O O . CYS A 1 325 ? 23.550 69.936 75.318 1.00 61.67 364 CYS A O 1
ATOM 2083 N N . ASN A 1 326 ? 23.679 71.769 74.064 1.00 61.84 365 ASN A N 1
ATOM 2084 C CA . ASN A 1 326 ? 22.234 71.970 74.059 1.00 58.24 365 ASN A CA 1
ATOM 2085 C C . ASN A 1 326 ? 21.694 72.089 72.637 1.00 55.53 365 ASN A C 1
ATOM 2086 O O . ASN A 1 326 ? 22.118 72.956 71.895 1.00 56.11 365 ASN A O 1
ATOM 2091 N N . CYS A 1 327 ? 20.773 71.217 72.251 1.00 52.65 366 CYS A N 1
ATOM 2092 C CA . CYS A 1 327 ? 20.208 71.285 70.915 1.00 52.62 366 CYS A CA 1
ATOM 2093 C C . CYS A 1 327 ? 18.691 71.315 70.912 1.00 53.06 366 CYS A C 1
ATOM 2094 O O . CYS A 1 327 ? 18.034 70.789 70.003 1.00 52.72 366 CYS A O 1
ATOM 2097 N N . HIS A 1 328 ? 18.141 71.933 71.945 1.00 52.10 367 HIS A N 1
ATOM 2098 C CA . HIS A 1 328 ? 16.707 72.065 72.056 1.00 52.38 367 HIS A CA 1
ATOM 2099 C C . HIS A 1 328 ? 15.933 70.863 71.510 1.00 51.26 367 HIS A C 1
ATOM 2100 O O . HIS A 1 328 ? 14.947 70.986 70.801 1.00 52.42 367 HIS A O 1
ATOM 2107 N N . GLY A 1 329 ? 16.394 69.680 71.866 1.00 50.40 368 GLY A N 1
ATOM 2108 C CA . GLY A 1 329 ? 15.710 68.487 71.434 1.00 47.96 368 GLY A CA 1
ATOM 2109 C C . GLY A 1 329 ? 15.601 68.324 69.945 1.00 46.23 368 GLY A C 1
ATOM 2110 O O . GLY A 1 329 ? 14.616 67.778 69.478 1.00 46.97 368 GLY A O 1
ATOM 2111 N N . HIS A 1 330 ? 16.600 68.783 69.198 1.00 45.91 369 HIS A N 1
ATOM 2112 C CA . HIS A 1 330 ? 16.572 68.640 67.748 1.00 45.11 369 HIS A CA 1
ATOM 2113 C C . HIS A 1 330 ? 17.770 67.891 67.183 1.00 47.63 369 HIS A C 1
ATOM 2114 O O . HIS A 1 330 ? 17.876 67.724 65.971 1.00 48.60 369 HIS A O 1
ATOM 2121 N N . ALA A 1 331 ? 18.657 67.422 68.061 1.00 50.93 370 ALA A N 1
ATOM 2122 C CA . ALA A 1 331 ? 19.852 66.682 67.641 1.00 53.15 370 ALA A CA 1
ATOM 2123 C C . ALA A 1 331 ? 20.241 65.572 68.606 1.00 55.01 370 ALA A C 1
ATOM 2124 O O . ALA A 1 331 ? 19.788 65.537 69.747 1.00 56.87 370 ALA A O 1
ATOM 2126 N N . TYR A 1 332 ? 21.100 64.675 68.143 1.00 56.27 371 TYR A N 1
ATOM 2127 C CA . TYR A 1 332 ? 21.562 63.554 68.951 1.00 58.06 371 TYR A CA 1
ATOM 2128 C C . TYR A 1 332 ? 23.042 63.658 69.257 1.00 57.40 371 TYR A C 1
ATOM 2129 O O . TYR A 1 332 ? 23.557 62.929 70.089 1.00 57.83 371 TYR A O 1
ATOM 2138 N N . ASP A 1 333 ? 23.733 64.561 68.583 1.00 56.63 372 ASP A N 1
ATOM 2139 C CA . ASP A 1 333 ? 25.158 64.663 68.784 1.00 57.16 372 ASP A CA 1
ATOM 2140 C C . ASP A 1 333 ? 25.625 66.063 68.550 1.00 57.29 372 ASP A C 1
ATOM 2141 O O . ASP A 1 333 ? 24.859 66.894 68.105 1.00 57.60 372 ASP A O 1
ATOM 2146 N N . CYS A 1 334 ? 26.889 66.323 68.853 1.00 57.98 373 CYS A N 1
ATOM 2147 C CA . CYS A 1 334 ? 27.445 67.649 68.666 1.00 58.42 373 CYS A CA 1
ATOM 2148 C C . CYS A 1 334 ? 28.968 67.556 68.645 1.00 56.94 373 CYS A C 1
ATOM 2149 O O . CYS A 1 334 ? 29.523 66.464 68.594 1.00 55.88 373 CYS A O 1
ATOM 2152 N N . TYR A 1 335 ? 29.647 68.694 68.642 1.00 56.82 374 TYR A N 1
ATOM 2153 C CA . TYR A 1 335 ? 31.105 68.695 68.656 1.00 58.21 374 TYR A CA 1
ATOM 2154 C C . TYR A 1 335 ? 31.574 70.018 69.225 1.00 59.20 374 TYR A C 1
ATOM 2155 O O . TYR A 1 335 ? 30.844 71.008 69.204 1.00 59.63 374 TYR A O 1
ATOM 2164 N N . TYR A 1 336 ? 32.786 70.032 69.759 1.00 60.96 375 TYR A N 1
ATOM 2165 C CA . TYR A 1 336 ? 33.317 71.250 70.339 1.00 63.36 375 TYR A CA 1
ATOM 2166 C C . TYR A 1 336 ? 34.089 72.078 69.318 1.00 66.40 375 TYR A C 1
ATOM 2167 O O . TYR A 1 336 ? 34.948 71.564 68.579 1.00 65.98 375 TYR A O 1
ATOM 2176 N N . ASP A 1 337 ? 33.767 73.368 69.292 1.00 68.69 376 ASP A N 1
ATOM 2177 C CA . ASP A 1 337 ? 34.410 74.317 68.396 1.00 71.26 376 ASP A CA 1
ATOM 2178 C C . ASP A 1 337 ? 34.999 75.433 69.242 1.00 72.43 376 ASP A C 1
ATOM 2179 O O . ASP A 1 337 ? 34.273 76.283 69.764 1.00 71.66 376 ASP A O 1
ATOM 2184 N N . PRO A 1 338 ? 36.329 75.441 69.391 1.00 73.75 377 PRO A N 1
ATOM 2185 C CA . PRO A 1 338 ? 37.023 76.462 70.182 1.00 74.78 377 PRO A CA 1
ATOM 2186 C C . PRO A 1 338 ? 36.664 77.889 69.781 1.00 76.17 377 PRO A C 1
ATOM 2187 O O . PRO A 1 338 ? 36.472 78.752 70.643 1.00 76.32 377 PRO A O 1
ATOM 2191 N N . GLU A 1 339 ? 36.569 78.135 68.477 1.00 77.62 378 GLU A N 1
ATOM 2192 C CA . GLU A 1 339 ? 36.218 79.466 67.994 1.00 79.46 378 GLU A CA 1
ATOM 2193 C C . GLU A 1 339 ? 34.906 79.917 68.620 1.00 79.53 378 GLU A C 1
ATOM 2194 O O . GLU A 1 339 ? 34.824 80.991 69.220 1.00 78.77 378 GLU A O 1
ATOM 2200 N N . VAL A 1 340 ? 33.889 79.070 68.475 1.00 79.93 379 VAL A N 1
ATOM 2201 C CA . VAL A 1 340 ? 32.551 79.327 69.000 1.00 79.53 379 VAL A CA 1
ATOM 2202 C C . VAL A 1 340 ? 32.568 79.617 70.502 1.00 80.23 379 VAL A C 1
ATOM 2203 O O . VAL A 1 340 ? 31.856 80.509 70.977 1.00 79.00 379 VAL A O 1
ATOM 2207 N N . ASP A 1 341 ? 33.380 78.855 71.238 1.00 81.21 380 ASP A N 1
ATOM 2208 C CA . ASP A 1 341 ? 33.508 79.006 72.689 1.00 81.89 380 ASP A CA 1
ATOM 2209 C C . ASP A 1 341 ? 34.172 80.334 73.023 1.00 81.95 380 ASP A C 1
ATOM 2210 O O . ASP A 1 341 ? 33.744 81.046 73.938 1.00 80.69 380 ASP A O 1
ATOM 2215 N N . ARG A 1 342 ? 35.222 80.658 72.271 1.00 82.79 381 ARG A N 1
ATOM 2216 C CA . ARG A 1 342 ? 35.949 81.912 72.455 1.00 83.66 381 ARG A CA 1
ATOM 2217 C C . ARG A 1 342 ? 35.049 83.050 71.980 1.00 83.01 381 ARG A C 1
ATOM 2218 O O . ARG A 1 342 ? 35.141 84.176 72.453 1.00 82.72 381 ARG A O 1
ATOM 2220 N N . ARG A 1 343 ? 34.164 82.730 71.048 1.00 82.67 382 ARG A N 1
ATOM 2221 C CA . ARG A 1 343 ? 33.248 83.699 70.480 1.00 82.57 382 ARG A CA 1
ATOM 2222 C C . ARG A 1 343 ? 31.972 83.804 71.314 1.00 83.06 382 ARG A C 1
ATOM 2223 O O . ARG A 1 343 ? 31.119 84.644 71.045 1.00 82.28 382 ARG A O 1
ATOM 2231 N N . GLU A 1 344 ? 31.852 82.948 72.326 1.00 84.42 383 GLU A N 1
ATOM 2232 C CA . GLU A 1 344 ? 30.681 82.923 73.208 1.00 85.37 383 GLU A CA 1
ATOM 2233 C C . GLU A 1 344 ? 29.343 82.846 72.469 1.00 84.71 383 GLU A C 1
ATOM 2234 O O . GLU A 1 344 ? 28.390 83.542 72.821 1.00 84.05 383 GLU A O 1
ATOM 2240 N N . ALA A 1 345 ? 29.271 81.971 71.466 1.00 84.20 384 ALA A N 1
ATOM 2241 C CA . ALA A 1 345 ? 28.063 81.810 70.660 1.00 82.64 384 ALA A CA 1
ATOM 2242 C C . ALA A 1 345 ? 27.428 80.424 70.738 1.00 82.26 384 ALA A C 1
ATOM 2243 O O . ALA A 1 345 ? 27.117 79.827 69.702 1.00 82.70 384 ALA A O 1
ATOM 2245 N N . SER A 1 346 ? 27.241 79.911 71.951 1.00 81.35 385 SER A N 1
ATOM 2246 C CA . SER A 1 346 ? 26.633 78.591 72.142 1.00 80.11 385 SER A CA 1
ATOM 2247 C C . SER A 1 346 ? 25.984 78.504 73.503 1.00 80.58 385 SER A C 1
ATOM 2248 O O . SER A 1 346 ? 26.568 78.929 74.497 1.00 81.48 385 SER A O 1
ATOM 2251 N N . GLN A 1 347 ? 24.777 77.949 73.543 1.00 80.45 386 GLN A N 1
ATOM 2252 C CA . GLN A 1 347 ? 24.034 77.807 74.789 1.00 80.85 386 GLN A CA 1
ATOM 2253 C C . GLN A 1 347 ? 24.358 76.500 75.516 1.00 81.48 386 GLN A C 1
ATOM 2254 O O . GLN A 1 347 ? 24.407 75.431 74.900 1.00 82.52 386 GLN A O 1
ATOM 2260 N N . ASN A 1 348 ? 24.579 76.577 76.825 1.00 80.70 387 ASN A N 1
ATOM 2261 C CA . ASN A 1 348 ? 24.846 75.370 77.589 1.00 79.67 387 ASN A CA 1
ATOM 2262 C C . ASN A 1 348 ? 23.475 74.850 77.980 1.00 79.21 387 ASN A C 1
ATOM 2263 O O . ASN A 1 348 ? 22.468 75.340 77.475 1.00 78.88 387 ASN A O 1
ATOM 2268 N N . GLN A 1 349 ? 23.431 73.872 78.876 1.00 79.31 388 GLN A N 1
ATOM 2269 C CA . GLN A 1 349 ? 22.162 73.307 79.312 1.00 80.06 388 GLN A CA 1
ATOM 2270 C C . GLN A 1 349 ? 21.228 74.328 79.942 1.00 80.24 388 GLN A C 1
ATOM 2271 O O . GLN A 1 349 ? 20.024 74.269 79.732 1.00 81.78 388 GLN A O 1
ATOM 2277 N N . ASP A 1 350 ? 21.777 75.269 80.702 1.00 80.05 389 ASP A N 1
ATOM 2278 C CA . ASP A 1 350 ? 20.961 76.278 81.372 1.00 79.90 389 ASP A CA 1
ATOM 2279 C C . ASP A 1 350 ? 20.572 77.482 80.524 1.00 79.76 389 ASP A C 1
ATOM 2280 O O . ASP A 1 350 ? 19.848 78.358 80.987 1.00 80.21 389 ASP A O 1
ATOM 2285 N N . ASN A 1 351 ? 21.053 77.523 79.288 1.00 79.74 390 ASN A N 1
ATOM 2286 C CA . ASN A 1 351 ? 20.757 78.619 78.371 1.00 79.31 390 ASN A CA 1
ATOM 2287 C C . ASN A 1 351 ? 21.647 79.846 78.522 1.00 79.30 390 ASN A C 1
ATOM 2288 O O . ASN A 1 351 ? 21.227 80.965 78.251 1.00 79.79 390 ASN A O 1
ATOM 2293 N N . VAL A 1 352 ? 22.879 79.635 78.957 1.00 78.89 391 VAL A N 1
ATOM 2294 C CA . VAL A 1 352 ? 23.823 80.727 79.093 1.00 78.77 391 VAL A CA 1
ATOM 2295 C C . VAL A 1 352 ? 24.882 80.464 78.039 1.00 79.95 391 VAL A C 1
ATOM 2296 O O . VAL A 1 352 ? 25.079 79.320 77.638 1.00 80.02 391 VAL A O 1
ATOM 2300 N N . TYR A 1 353 ? 25.556 81.505 77.573 1.00 81.07 392 TYR A N 1
ATOM 2301 C CA . TYR A 1 353 ? 26.572 81.303 76.555 1.00 82.68 392 TYR A CA 1
ATOM 2302 C C . TYR A 1 353 ? 27.938 81.038 77.147 1.00 83.81 392 TYR A C 1
ATOM 2303 O O . TYR A 1 353 ? 28.876 81.809 76.934 1.00 85.45 392 TYR A O 1
ATOM 2312 N N . GLN A 1 354 ? 28.050 79.932 77.879 1.00 83.91 393 GLN A N 1
ATOM 2313 C CA . GLN A 1 354 ? 29.308 79.565 78.518 1.00 84.33 393 GLN A CA 1
ATOM 2314 C C . GLN A 1 354 ? 29.853 78.241 78.005 1.00 82.78 393 GLN A C 1
ATOM 2315 O O . GLN A 1 354 ? 30.102 77.322 78.796 1.00 84.38 393 GLN A O 1
ATOM 2321 N N . GLY A 1 355 ? 30.043 78.143 76.690 1.00 79.28 394 GLY A N 1
ATOM 2322 C CA . GLY A 1 355 ? 30.570 76.914 76.123 1.00 74.93 394 GLY A CA 1
ATOM 2323 C C . GLY A 1 355 ? 30.960 77.052 74.669 1.00 72.10 394 GLY A C 1
ATOM 2324 O O . GLY A 1 355 ? 31.075 78.168 74.161 1.00 72.72 394 GLY A O 1
ATOM 2325 N N . GLY A 1 356 ? 31.161 75.919 74.002 1.00 68.53 395 GLY A N 1
ATOM 2326 C CA . GLY A 1 356 ? 31.527 75.934 72.598 1.00 64.97 395 GLY A CA 1
ATOM 2327 C C . GLY A 1 356 ? 30.946 74.743 71.854 1.00 63.99 395 GLY A C 1
ATOM 2328 O O . GLY A 1 356 ? 31.572 74.205 70.929 1.00 64.41 395 GLY A O 1
ATOM 2329 N N . GLY A 1 357 ? 29.745 74.326 72.248 1.00 61.50 396 GLY A N 1
ATOM 2330 C CA . GLY A 1 357 ? 29.112 73.187 71.600 1.00 58.30 396 GLY A CA 1
ATOM 2331 C C . GLY A 1 357 ? 28.319 73.513 70.346 1.00 55.50 396 GLY A C 1
ATOM 2332 O O . GLY A 1 357 ? 27.554 74.479 70.320 1.00 53.77 396 GLY A O 1
ATOM 2333 N N . VAL A 1 358 ? 28.495 72.689 69.314 1.00 53.63 397 VAL A N 1
ATOM 2334 C CA . VAL A 1 358 ? 27.811 72.866 68.027 1.00 53.50 397 VAL A CA 1
ATOM 2335 C C . VAL A 1 358 ? 27.011 71.623 67.628 1.00 52.17 397 VAL A C 1
ATOM 2336 O O . VAL A 1 358 ? 27.586 70.552 67.413 1.00 52.62 397 VAL A O 1
ATOM 2340 N N . CYS A 1 359 ? 25.697 71.772 67.500 1.00 49.44 398 CYS A N 1
ATOM 2341 C CA . CYS A 1 359 ? 24.854 70.642 67.154 1.00 50.42 398 CYS A CA 1
ATOM 2342 C C . CYS A 1 359 ? 25.062 70.205 65.726 1.00 50.39 398 CYS A C 1
ATOM 2343 O O . CYS A 1 359 ? 25.220 71.035 64.848 1.00 53.88 398 CYS A O 1
ATOM 2346 N N . LEU A 1 360 ? 25.074 68.900 65.502 1.00 49.39 399 LEU A N 1
ATOM 2347 C CA . LEU A 1 360 ? 25.232 68.337 64.177 1.00 50.39 399 LEU A CA 1
ATOM 2348 C C . LEU A 1 360 ? 23.868 67.857 63.704 1.00 52.39 399 LEU A C 1
ATOM 2349 O O . LEU A 1 360 ? 23.113 67.274 64.479 1.00 53.66 399 LEU A O 1
ATOM 2354 N N . ASP A 1 361 ? 23.555 68.096 62.433 1.00 53.08 400 ASP A N 1
ATOM 2355 C CA . ASP A 1 361 ? 22.303 67.639 61.846 1.00 53.34 400 ASP A CA 1
ATOM 2356 C C . ASP A 1 361 ? 21.040 68.040 62.558 1.00 54.72 400 ASP A C 1
ATOM 2357 O O . ASP A 1 361 ? 20.262 67.163 62.935 1.00 54.26 400 ASP A O 1
ATOM 2362 N N . CYS A 1 362 ? 20.810 69.334 62.753 1.00 55.51 401 CYS A N 1
ATOM 2363 C CA . CYS A 1 362 ? 19.573 69.724 63.402 1.00 57.58 401 CYS A CA 1
ATOM 2364 C C . CYS A 1 362 ? 18.387 69.114 62.636 1.00 59.12 401 CYS A C 1
ATOM 2365 O O . CYS A 1 362 ? 18.357 69.137 61.401 1.00 59.02 401 CYS A O 1
ATOM 2368 N N . GLN A 1 363 ? 17.424 68.559 63.368 1.00 59.75 402 GLN A N 1
ATOM 2369 C CA . GLN A 1 363 ? 16.233 67.980 62.756 1.00 60.84 402 GLN A CA 1
ATOM 2370 C C . GLN A 1 363 ? 15.090 68.972 62.949 1.00 59.95 402 GLN A C 1
ATOM 2371 O O . GLN A 1 363 ? 15.235 69.952 63.680 1.00 58.07 402 GLN A O 1
ATOM 2377 N N . HIS A 1 364 ? 13.963 68.718 62.285 1.00 59.46 403 HIS A N 1
ATOM 2378 C CA . HIS A 1 364 ? 12.780 69.564 62.418 1.00 59.79 403 HIS A CA 1
ATOM 2379 C C . HIS A 1 364 ? 12.814 70.910 61.694 1.00 59.08 403 HIS A C 1
ATOM 2380 O O . HIS A 1 364 ? 12.203 71.886 62.155 1.00 59.10 403 HIS A O 1
ATOM 2387 N N . HIS A 1 365 ? 13.513 70.971 60.563 1.00 56.75 404 HIS A N 1
ATOM 2388 C CA . HIS A 1 365 ? 13.584 72.215 59.805 1.00 53.66 404 HIS A CA 1
ATOM 2389 C C . HIS A 1 365 ? 14.209 73.259 60.706 1.00 53.49 404 HIS A C 1
ATOM 2390 O O . HIS A 1 365 ? 13.899 74.441 60.607 1.00 55.50 404 HIS A O 1
ATOM 2397 N N . THR A 1 366 ? 15.093 72.813 61.589 1.00 52.48 405 THR A N 1
ATOM 2398 C CA . THR A 1 366 ? 15.753 73.708 62.527 1.00 51.03 405 THR A CA 1
ATOM 2399 C C . THR A 1 366 ? 17.171 73.915 62.046 1.00 49.68 405 THR A C 1
ATOM 2400 O O . THR A 1 366 ? 17.620 73.243 61.115 1.00 49.14 405 THR A O 1
ATOM 2404 N N . THR A 1 367 ? 17.869 74.846 62.683 1.00 48.65 406 THR A N 1
ATOM 2405 C CA . THR A 1 367 ? 19.255 75.117 62.353 1.00 49.26 406 THR A CA 1
ATOM 2406 C C . THR A 1 367 ? 19.815 76.152 63.318 1.00 50.71 406 THR A C 1
ATOM 2407 O O . THR A 1 367 ? 19.057 76.877 63.962 1.00 50.73 406 THR A O 1
ATOM 2411 N N . GLY A 1 368 ? 21.138 76.221 63.411 1.00 51.27 407 GLY A N 1
ATOM 2412 C CA . GLY A 1 368 ? 21.775 77.149 64.327 1.00 53.28 407 GLY A CA 1
ATOM 2413 C C . GLY A 1 368 ? 22.765 76.376 65.190 1.00 57.49 407 GLY A C 1
ATOM 2414 O O . GLY A 1 368 ? 22.825 75.137 65.130 1.00 58.44 407 GLY A O 1
ATOM 2415 N N . ILE A 1 369 ? 23.557 77.094 65.981 1.00 58.91 408 ILE A N 1
ATOM 2416 C CA . ILE A 1 369 ? 24.540 76.464 66.862 1.00 60.56 408 ILE A CA 1
ATOM 2417 C C . ILE A 1 369 ? 23.826 75.515 67.829 1.00 60.90 408 ILE A C 1
ATOM 2418 O O . ILE A 1 369 ? 24.318 74.431 68.118 1.00 62.06 408 ILE A O 1
ATOM 2423 N N . ASN A 1 370 ? 22.662 75.924 68.319 1.00 60.22 409 ASN A N 1
ATOM 2424 C CA . ASN A 1 370 ? 21.895 75.100 69.238 1.00 60.36 409 ASN A CA 1
ATOM 2425 C C . ASN A 1 370 ? 20.576 74.683 68.607 1.00 61.26 409 ASN A C 1
ATOM 2426 O O . ASN A 1 370 ? 19.649 74.289 69.310 1.00 61.86 409 ASN A O 1
ATOM 2431 N N . CYS A 1 371 ? 20.484 74.760 67.285 1.00 61.74 410 CYS A N 1
ATOM 2432 C CA . CYS A 1 371 ? 19.235 74.436 66.604 1.00 61.81 410 CYS A CA 1
ATOM 2433 C C . CYS A 1 371 ? 18.139 75.288 67.241 1.00 62.11 410 CYS A C 1
ATOM 2434 O O . CYS A 1 371 ? 17.090 74.773 67.603 1.00 62.59 410 CYS A O 1
ATOM 2437 N N . GLU A 1 372 ? 18.387 76.585 67.387 1.00 62.67 411 GLU A N 1
ATOM 2438 C CA . GLU A 1 372 ? 17.412 77.484 68.005 1.00 65.60 411 GLU A CA 1
ATOM 2439 C C . GLU A 1 372 ? 16.628 78.327 66.984 1.00 66.41 411 GLU A C 1
ATOM 2440 O O . GLU A 1 372 ? 15.656 79.012 67.336 1.00 64.92 411 GLU A O 1
ATOM 2446 N N . ARG A 1 373 ? 17.068 78.284 65.727 1.00 67.26 412 ARG A N 1
ATOM 2447 C CA . ARG A 1 373 ? 16.429 79.037 64.652 1.00 67.08 412 ARG A CA 1
ATOM 2448 C C . ARG A 1 373 ? 15.775 78.089 63.660 1.00 66.11 412 ARG A C 1
ATOM 2449 O O . ARG A 1 373 ? 16.012 76.880 63.688 1.00 66.10 412 ARG A O 1
ATOM 2457 N N . CYS A 1 374 ? 14.949 78.645 62.781 1.00 64.53 413 CYS A N 1
ATOM 2458 C CA . CYS A 1 374 ? 14.316 77.851 61.745 1.00 62.95 413 CYS A CA 1
ATOM 2459 C C . CYS A 1 374 ? 15.108 78.049 60.451 1.00 61.09 413 CYS A C 1
ATOM 2460 O O . CYS A 1 374 ? 15.589 79.148 60.160 1.00 58.56 413 CYS A O 1
ATOM 2463 N N . LEU A 1 375 ? 15.261 76.983 59.680 1.00 59.64 414 LEU A N 1
ATOM 2464 C CA . LEU A 1 375 ? 15.947 77.093 58.404 1.00 57.91 414 LEU A CA 1
ATOM 2465 C C . LEU A 1 375 ? 15.227 78.194 57.617 1.00 59.35 414 LEU A C 1
ATOM 2466 O O . LEU A 1 375 ? 14.017 78.388 57.772 1.00 59.66 414 LEU A O 1
ATOM 2471 N N . PRO A 1 376 ? 15.956 78.943 56.775 1.00 60.36 415 PRO A N 1
ATOM 2472 C CA . PRO A 1 376 ? 15.280 79.996 56.005 1.00 60.64 415 PRO A CA 1
ATOM 2473 C C . PRO A 1 376 ? 14.173 79.389 55.130 1.00 60.79 415 PRO A C 1
ATOM 2474 O O . PRO A 1 376 ? 14.365 78.341 54.492 1.00 60.63 415 PRO A O 1
ATOM 2478 N N . GLY A 1 377 ? 13.014 80.042 55.116 1.00 60.14 416 GLY A N 1
ATOM 2479 C CA . GLY A 1 377 ? 11.897 79.530 54.350 1.00 58.94 416 GLY A CA 1
ATOM 2480 C C . GLY A 1 377 ? 10.842 78.935 55.270 1.00 58.51 416 GLY A C 1
ATOM 2481 O O . GLY A 1 377 ? 9.693 78.734 54.868 1.00 59.37 416 GLY A O 1
ATOM 2482 N N . PHE A 1 378 ? 11.227 78.639 56.508 1.00 56.97 417 PHE A N 1
ATOM 2483 C CA . PHE A 1 378 ? 10.284 78.089 57.480 1.00 54.74 417 PHE A CA 1
ATOM 2484 C C . PHE A 1 378 ? 9.913 79.179 58.495 1.00 54.96 417 PHE A C 1
ATOM 2485 O O . PHE A 1 378 ? 10.642 80.150 58.649 1.00 52.66 417 PHE A O 1
ATOM 2493 N N . PHE A 1 379 ? 8.774 79.039 59.167 1.00 57.62 418 PHE A N 1
ATOM 2494 C CA . PHE A 1 379 ? 8.395 80.038 60.166 1.00 61.85 418 PHE A CA 1
ATOM 2495 C C . PHE A 1 379 ? 8.048 79.386 61.494 1.00 64.25 418 PHE A C 1
ATOM 2496 O O . PHE A 1 379 ? 7.522 78.270 61.541 1.00 63.20 418 PHE A O 1
ATOM 2504 N N . ARG A 1 380 ? 8.363 80.095 62.572 1.00 67.28 419 ARG A N 1
ATOM 2505 C CA . ARG A 1 380 ? 8.131 79.599 63.916 1.00 71.02 419 ARG A CA 1
ATOM 2506 C C . ARG A 1 380 ? 6.699 79.763 64.395 1.00 72.78 419 ARG A C 1
ATOM 2507 O O . ARG A 1 380 ? 6.177 80.870 64.439 1.00 73.39 419 ARG A O 1
ATOM 2515 N N . ALA A 1 381 ? 6.072 78.650 64.758 1.00 75.14 420 ALA A N 1
ATOM 2516 C CA . ALA A 1 381 ? 4.709 78.671 65.265 1.00 77.57 420 ALA A CA 1
ATOM 2517 C C . ALA A 1 381 ? 4.770 79.371 66.618 1.00 80.63 420 ALA A C 1
ATOM 2518 O O . ALA A 1 381 ? 5.426 78.887 67.538 1.00 81.43 420 ALA A O 1
ATOM 2520 N N . PRO A 1 382 ? 4.105 80.533 66.758 1.00 83.59 421 PRO A N 1
ATOM 2521 C CA . PRO A 1 382 ? 4.158 81.217 68.059 1.00 84.47 421 PRO A CA 1
ATOM 2522 C C . PRO A 1 382 ? 3.584 80.349 69.180 1.00 84.85 421 PRO A C 1
ATOM 2523 O O . PRO A 1 382 ? 3.981 80.466 70.338 1.00 84.90 421 PRO A O 1
ATOM 2527 N N . ASP A 1 383 ? 2.665 79.463 68.804 1.00 85.00 422 ASP A N 1
ATOM 2528 C CA . ASP A 1 383 ? 2.004 78.543 69.729 1.00 85.51 422 ASP A CA 1
ATOM 2529 C C . ASP A 1 383 ? 2.870 77.337 70.112 1.00 84.73 422 ASP A C 1
ATOM 2530 O O . ASP A 1 383 ? 2.360 76.364 70.673 1.00 85.29 422 ASP A O 1
ATOM 2535 N N . GLN A 1 384 ? 4.163 77.379 69.807 1.00 82.83 423 GLN A N 1
ATOM 2536 C CA . GLN A 1 384 ? 5.026 76.243 70.118 1.00 80.80 423 GLN A CA 1
ATOM 2537 C C . GLN A 1 384 ? 6.374 76.627 70.716 1.00 79.76 423 GLN A C 1
ATOM 2538 O O . GLN A 1 384 ? 6.927 77.689 70.417 1.00 79.86 423 GLN A O 1
ATOM 2544 N N . PRO A 1 385 ? 6.916 75.757 71.582 1.00 77.94 424 PRO A N 1
ATOM 2545 C CA . PRO A 1 385 ? 8.205 75.937 72.258 1.00 75.78 424 PRO A CA 1
ATOM 2546 C C . PRO A 1 385 ? 9.370 75.345 71.437 1.00 74.50 424 PRO A C 1
ATOM 2547 O O . PRO A 1 385 ? 9.213 74.328 70.751 1.00 74.14 424 PRO A O 1
ATOM 2551 N N . LEU A 1 386 ? 10.537 75.970 71.529 1.00 72.32 425 LEU A N 1
ATOM 2552 C CA . LEU A 1 386 ? 11.722 75.526 70.803 1.00 70.94 425 LEU A CA 1
ATOM 2553 C C . LEU A 1 386 ? 11.985 74.028 70.731 1.00 70.75 425 LEU A C 1
ATOM 2554 O O . LEU A 1 386 ? 12.654 73.571 69.812 1.00 69.83 425 LEU A O 1
ATOM 2559 N N . ASP A 1 387 ? 11.484 73.261 71.692 1.00 71.18 426 ASP A N 1
ATOM 2560 C CA . ASP A 1 387 ? 11.739 71.822 71.697 1.00 71.91 426 ASP A CA 1
ATOM 2561 C C . ASP A 1 387 ? 10.724 71.047 70.889 1.00 71.75 426 ASP A C 1
ATOM 2562 O O . ASP A 1 387 ? 10.967 69.894 70.524 1.00 72.87 426 ASP A O 1
ATOM 2567 N N . SER A 1 388 ? 9.585 71.673 70.610 1.00 69.79 427 SER A N 1
ATOM 2568 C CA . SER A 1 388 ? 8.539 71.006 69.855 1.00 68.44 427 SER A CA 1
ATOM 2569 C C . SER A 1 388 ? 9.055 70.447 68.555 1.00 67.61 427 SER A C 1
ATOM 2570 O O . SER A 1 388 ? 9.861 71.072 67.889 1.00 67.54 427 SER A O 1
ATOM 2573 N N . PRO A 1 389 ? 8.615 69.243 68.181 1.00 67.27 428 PRO A N 1
ATOM 2574 C CA . PRO A 1 389 ? 9.112 68.719 66.909 1.00 68.00 428 PRO A CA 1
ATOM 2575 C C . PRO A 1 389 ? 8.330 69.414 65.784 1.00 68.70 428 PRO A C 1
ATOM 2576 O O . PRO A 1 389 ? 8.339 68.978 64.633 1.00 69.48 428 PRO A O 1
ATOM 2580 N N . HIS A 1 390 ? 7.654 70.501 66.149 1.00 69.01 429 HIS A N 1
ATOM 2581 C CA . HIS A 1 390 ? 6.859 71.293 65.221 1.00 69.58 429 HIS A CA 1
ATOM 2582 C C . HIS A 1 390 ? 7.156 72.782 65.389 1.00 69.32 429 HIS A C 1
ATOM 2583 O O . HIS A 1 390 ? 6.359 73.614 64.977 1.00 69.27 429 HIS A O 1
ATOM 2590 N N . VAL A 1 391 ? 8.289 73.122 65.999 1.00 68.91 430 VAL A N 1
ATOM 2591 C CA . VAL A 1 391 ? 8.642 74.524 66.222 1.00 68.90 430 VAL A CA 1
ATOM 2592 C C . VAL A 1 391 ? 8.517 75.310 64.932 1.00 70.02 430 VAL A C 1
ATOM 2593 O O . VAL A 1 391 ? 7.943 76.403 64.891 1.00 70.75 430 VAL A O 1
ATOM 2597 N N . CYS A 1 392 ? 9.081 74.735 63.878 1.00 69.38 431 CYS A N 1
ATOM 2598 C CA . CYS A 1 392 ? 9.093 75.370 62.583 1.00 67.52 431 CYS A CA 1
ATOM 2599 C C . CYS A 1 392 ? 8.156 74.709 61.600 1.00 66.67 431 CYS A C 1
ATOM 2600 O O . CYS A 1 392 ? 8.283 73.520 61.300 1.00 66.74 431 CYS A O 1
ATOM 2603 N N . ARG A 1 393 ? 7.211 75.499 61.102 1.00 65.54 432 ARG A N 1
ATOM 2604 C CA . ARG A 1 393 ? 6.242 75.024 60.130 1.00 63.38 432 ARG A CA 1
ATOM 2605 C C . ARG A 1 393 ? 6.670 75.494 58.738 1.00 62.45 432 ARG A C 1
ATOM 2606 O O . ARG A 1 393 ? 7.320 76.538 58.584 1.00 61.24 432 ARG A O 1
ATOM 2608 N N . PRO A 1 394 ? 6.339 74.712 57.706 1.00 61.72 433 PRO A N 1
ATOM 2609 C CA . PRO A 1 394 ? 6.713 75.110 56.348 1.00 62.29 433 PRO A CA 1
ATOM 2610 C C . PRO A 1 394 ? 5.889 76.289 55.817 1.00 62.57 433 PRO A C 1
ATOM 2611 O O . PRO A 1 394 ? 4.859 76.649 56.384 1.00 61.89 433 PRO A O 1
ATOM 2615 N N . ALA A 1 395 ? 6.368 76.890 54.731 1.00 63.25 434 ALA A N 1
ATOM 2616 C CA . ALA A 1 395 ? 5.702 78.021 54.106 1.00 61.99 434 ALA A CA 1
ATOM 2617 C C . ALA A 1 395 ? 4.273 77.653 53.729 1.00 63.11 434 ALA A C 1
ATOM 2618 O O . ALA A 1 395 ? 4.019 76.615 53.103 1.00 61.56 434 ALA A O 1
ATOM 2620 N N . ALA A 1 396 ? 3.344 78.519 54.126 1.00 64.93 435 ALA A N 1
ATOM 2621 C CA . ALA A 1 396 ? 1.923 78.331 53.869 1.00 66.39 435 ALA A CA 1
ATOM 2622 C C . ALA A 1 396 ? 1.546 78.730 52.453 1.00 69.25 435 ALA A C 1
ATOM 2623 O O . ALA A 1 396 ? 2.295 79.428 51.766 1.00 70.58 435 ALA A O 1
ATOM 2625 N N . ALA A 1 397 ? 0.377 78.290 52.011 1.00 72.13 436 ALA A N 1
ATOM 2626 C CA . ALA A 1 397 ? -0.076 78.645 50.681 1.00 74.66 436 ALA A CA 1
ATOM 2627 C C . ALA A 1 397 ? -0.372 80.147 50.676 1.00 76.76 436 ALA A C 1
ATOM 2628 O O . ALA A 1 397 ? -0.600 80.763 51.727 1.00 75.28 436 ALA A O 1
ATOM 2630 N N . HIS A 1 398 ? -0.353 80.728 49.482 1.00 79.64 437 HIS A N 1
ATOM 2631 C CA . HIS A 1 398 ? -0.607 82.150 49.292 1.00 81.59 437 HIS A CA 1
ATOM 2632 C C . HIS A 1 398 ? -2.097 82.430 49.511 1.00 83.29 437 HIS A C 1
ATOM 2633 O O . HIS A 1 398 ? -2.439 83.604 49.801 1.00 84.65 437 HIS A O 1
ATOM 2640 N N . HIS A 1 399 ? -2.905 81.472 49.374 1.00 82.84 438 HIS A N 1
#